Protein AF-A0A5M8Q4R8-F1 (afdb_monomer_lite)

Structure (mmCIF, N/CA/C/O backbone):
data_AF-A0A5M8Q4R8-F1
#
_entry.id   AF-A0A5M8Q4R8-F1
#
loop_
_atom_site.group_PDB
_atom_site.id
_atom_site.type_symbol
_atom_site.label_atom_id
_atom_site.label_alt_id
_atom_site.label_comp_id
_atom_site.label_asym_id
_atom_site.label_entity_id
_atom_site.label_seq_id
_atom_site.pdbx_PDB_ins_code
_atom_site.Cartn_x
_atom_site.Cartn_y
_atom_site.Cartn_z
_atom_site.occupancy
_atom_site.B_iso_or_equiv
_atom_site.auth_seq_id
_atom_site.auth_comp_id
_atom_site.auth_asym_id
_atom_site.auth_atom_id
_atom_site.pdbx_PDB_model_num
ATOM 1 N N . MET A 1 1 ? -21.866 -49.303 -8.968 1.00 48.44 1 MET A N 1
ATOM 2 C CA . MET A 1 1 ? -21.218 -48.093 -9.510 1.00 48.44 1 MET A CA 1
ATOM 3 C C . MET A 1 1 ? -21.332 -47.030 -8.437 1.00 48.44 1 MET A C 1
ATOM 5 O O . MET A 1 1 ? -22.431 -46.819 -7.949 1.00 48.44 1 MET A O 1
ATOM 9 N N . SER A 1 2 ? -20.207 -46.500 -7.970 1.00 69.06 2 SER A N 1
ATOM 10 C CA . SER A 1 2 ? -20.127 -45.530 -6.872 1.00 69.06 2 SER A CA 1
ATOM 11 C C . SER A 1 2 ? -20.634 -44.157 -7.322 1.00 69.06 2 SER A C 1
ATOM 13 O O . SER A 1 2 ? -20.200 -43.666 -8.362 1.00 69.06 2 SER A O 1
ATOM 15 N N . GLU A 1 3 ? -21.554 -43.561 -6.563 1.00 76.38 3 GLU A N 1
ATOM 16 C CA . GLU A 1 3 ? -22.140 -42.242 -6.833 1.00 76.38 3 GLU A CA 1
ATOM 17 C C . GLU A 1 3 ? -21.062 -41.147 -6.843 1.00 76.38 3 GLU A C 1
ATOM 19 O O . GLU A 1 3 ? -20.295 -41.003 -5.891 1.00 76.38 3 GLU A O 1
ATOM 24 N N . GLY A 1 4 ? -20.993 -40.384 -7.937 1.00 82.31 4 GLY A N 1
ATOM 25 C CA . GLY A 1 4 ? -20.115 -39.225 -8.079 1.00 82.31 4 GLY A CA 1
ATOM 26 C C . GLY A 1 4 ? -20.918 -37.929 -8.030 1.00 82.31 4 GLY A C 1
ATOM 27 O O . GLY A 1 4 ? -21.987 -37.839 -8.631 1.00 82.31 4 GLY A O 1
ATOM 28 N N . TYR A 1 5 ? -20.391 -36.919 -7.339 1.00 85.00 5 TYR A N 1
ATOM 29 C CA . TYR A 1 5 ? -20.982 -35.582 -7.277 1.00 85.00 5 TYR A CA 1
ATOM 30 C C . TYR A 1 5 ? -20.251 -34.634 -8.232 1.00 85.00 5 TYR A C 1
ATOM 32 O O . TYR A 1 5 ? -19.022 -34.639 -8.297 1.00 85.00 5 TYR A O 1
ATOM 40 N N . VAL A 1 6 ? -21.008 -33.802 -8.952 1.00 88.62 6 VAL A N 1
ATOM 41 C CA . VAL A 1 6 ? -20.479 -32.754 -9.836 1.00 88.62 6 VAL A CA 1
ATOM 42 C C . VAL A 1 6 ? -20.842 -31.395 -9.248 1.00 88.62 6 VAL A C 1
ATOM 44 O O . VAL A 1 6 ? -22.007 -31.122 -8.959 1.00 88.62 6 VAL A O 1
ATOM 47 N N . LEU A 1 7 ? -19.838 -30.540 -9.061 1.00 90.12 7 LEU A N 1
ATOM 48 C CA . LEU A 1 7 ? -20.044 -29.158 -8.638 1.00 90.12 7 LEU A CA 1
ATOM 49 C C . LEU A 1 7 ? -20.699 -28.359 -9.771 1.00 90.12 7 LEU A C 1
ATOM 51 O O . LEU A 1 7 ? -20.287 -28.447 -10.925 1.00 90.12 7 LEU A O 1
ATOM 55 N N . LYS A 1 8 ? -21.710 -27.550 -9.431 1.00 89.81 8 LYS A N 1
ATOM 56 C CA . LYS A 1 8 ? -22.408 -26.681 -10.393 1.00 89.81 8 LYS A CA 1
ATOM 57 C C . LYS A 1 8 ? -21.503 -25.565 -10.930 1.00 89.81 8 LYS A C 1
ATOM 59 O O . LYS A 1 8 ? -21.672 -25.143 -12.070 1.00 89.81 8 LYS A O 1
ATOM 64 N N . SER A 1 9 ? -20.565 -25.092 -10.114 1.00 88.38 9 SER A N 1
ATOM 65 C CA . SER A 1 9 ? -19.579 -24.075 -10.470 1.00 88.38 9 SER A CA 1
ATOM 66 C C . SER A 1 9 ? -18.180 -24.536 -10.064 1.00 88.38 9 SER A C 1
ATOM 68 O O . SER A 1 9 ? -17.983 -25.127 -9.003 1.00 88.38 9 SER A O 1
ATOM 70 N N . ALA A 1 10 ? -17.197 -24.262 -10.922 1.00 90.00 10 ALA A N 1
ATOM 71 C CA . ALA A 1 10 ? -15.783 -24.512 -10.649 1.00 90.00 10 ALA A CA 1
ATOM 72 C C . ALA A 1 10 ? -15.169 -23.348 -9.846 1.00 90.00 10 ALA A C 1
ATOM 74 O O . ALA A 1 10 ? -14.149 -22.779 -10.230 1.00 90.00 10 ALA A O 1
ATOM 75 N N . GLU A 1 11 ? -15.836 -22.941 -8.765 1.00 92.75 11 GLU A N 1
ATOM 76 C CA . GLU A 1 11 ? -15.366 -21.865 -7.893 1.00 92.75 11 GLU A CA 1
ATOM 77 C C . GLU A 1 11 ? -14.357 -22.409 -6.880 1.00 92.75 11 GLU A C 1
ATOM 79 O O . GLU A 1 11 ? -14.627 -23.366 -6.154 1.00 92.75 11 GLU A O 1
ATOM 84 N N . LEU A 1 12 ? -13.185 -21.777 -6.830 1.00 91.69 12 LEU A N 1
ATOM 85 C CA . LEU A 1 12 ? -12.148 -22.068 -5.850 1.00 91.69 12 LEU A CA 1
ATOM 86 C C . LEU A 1 12 ? -12.059 -20.907 -4.862 1.00 91.69 12 LEU A C 1
ATOM 88 O O . LEU A 1 12 ? -11.618 -19.813 -5.212 1.00 91.69 12 LEU A O 1
ATOM 92 N N . PHE A 1 13 ? -12.450 -21.159 -3.618 1.00 92.94 13 PHE A N 1
ATOM 93 C CA . PHE A 1 13 ? -12.312 -20.196 -2.531 1.00 92.94 13 PHE A CA 1
ATOM 94 C C . PHE A 1 13 ? -10.969 -20.385 -1.831 1.00 92.94 13 PHE A C 1
ATOM 96 O O . PHE A 1 13 ? -10.578 -21.504 -1.501 1.00 92.94 13 PHE A O 1
ATOM 103 N N . ILE A 1 14 ? -10.266 -19.280 -1.590 1.00 93.56 14 ILE A N 1
ATOM 104 C CA . ILE A 1 14 ? -8.951 -19.277 -0.953 1.00 93.56 14 ILE A CA 1
ATOM 105 C C . ILE A 1 14 ? -9.025 -18.390 0.290 1.00 93.56 14 ILE A C 1
ATOM 107 O O . ILE A 1 14 ? -9.329 -17.203 0.195 1.00 93.56 14 ILE A O 1
ATOM 111 N N . ALA A 1 15 ? -8.731 -18.966 1.456 1.00 93.50 15 ALA A N 1
ATOM 112 C CA . ALA A 1 15 ? -8.656 -18.245 2.722 1.00 93.50 15 ALA A CA 1
ATOM 113 C C . ALA A 1 15 ? -7.188 -17.990 3.082 1.00 93.50 15 ALA A C 1
ATOM 115 O O . ALA A 1 15 ? -6.508 -18.851 3.638 1.00 93.50 15 ALA A O 1
ATOM 116 N N . THR A 1 16 ? -6.686 -16.805 2.739 1.00 91.88 16 THR A N 1
ATOM 117 C CA . THR A 1 16 ? -5.320 -16.378 3.073 1.00 91.88 16 THR A CA 1
ATOM 118 C C . THR A 1 16 ? -5.309 -15.412 4.250 1.00 91.88 16 THR A C 1
ATOM 120 O O . THR A 1 16 ? -6.210 -14.575 4.359 1.00 91.88 16 THR A O 1
ATOM 123 N N . PRO A 1 17 ? -4.270 -15.453 5.102 1.00 90.56 17 PRO A N 1
ATOM 124 C CA . PRO A 1 17 ? -4.076 -14.422 6.107 1.00 90.56 17 PRO A CA 1
ATOM 125 C C . PRO A 1 17 ? -3.869 -13.065 5.426 1.00 90.56 17 PRO A C 1
ATOM 127 O O . PRO A 1 17 ? -3.181 -12.964 4.410 1.00 90.56 17 PRO A O 1
ATOM 130 N N . PHE A 1 18 ? -4.437 -12.014 6.006 1.00 89.44 18 PHE A N 1
ATOM 131 C CA . PHE A 1 18 ? -4.269 -10.642 5.538 1.00 89.44 18 PHE A CA 1
ATOM 132 C C . PHE A 1 18 ? -3.886 -9.735 6.712 1.00 89.44 18 PHE A C 1
ATOM 134 O O . PHE A 1 18 ? -4.129 -10.059 7.875 1.00 89.44 18 PHE A O 1
ATOM 141 N N . ASP A 1 19 ? -3.260 -8.597 6.415 1.00 92.50 19 ASP A N 1
ATOM 142 C CA . ASP A 1 19 ? -2.993 -7.578 7.430 1.00 92.50 19 ASP A CA 1
ATOM 143 C C . ASP A 1 19 ? -4.196 -6.631 7.558 1.00 92.50 19 ASP A C 1
ATOM 145 O O . ASP A 1 19 ? -4.539 -5.978 6.564 1.00 92.50 19 ASP A O 1
ATOM 149 N N . PRO A 1 20 ? -4.797 -6.486 8.756 1.00 92.25 20 PRO A N 1
ATOM 150 C CA . PRO A 1 20 ? -5.918 -5.577 8.973 1.00 92.25 20 PRO A CA 1
ATOM 151 C C . PRO A 1 20 ? -5.604 -4.112 8.658 1.00 92.25 20 PRO A C 1
ATOM 153 O O . PRO A 1 20 ? -6.536 -3.356 8.412 1.00 92.25 20 PRO A O 1
ATOM 156 N N . LEU A 1 21 ? -4.328 -3.705 8.581 1.00 93.31 21 LEU A N 1
ATOM 157 C CA . LEU A 1 21 ? -3.950 -2.364 8.123 1.00 93.31 21 LEU A CA 1
ATOM 158 C C . LEU A 1 21 ? -4.656 -1.973 6.817 1.00 93.31 21 LEU A C 1
ATOM 160 O O . LEU A 1 21 ? -5.158 -0.859 6.709 1.00 93.31 21 LEU A O 1
ATOM 164 N N . PHE A 1 22 ? -4.716 -2.876 5.838 1.00 92.50 22 PHE A N 1
ATOM 165 C CA . PHE A 1 22 ? -5.287 -2.556 4.529 1.00 92.50 22 PHE A CA 1
ATOM 166 C C . PHE A 1 22 ? -6.812 -2.399 4.566 1.00 92.50 22 PHE A C 1
ATOM 168 O O . PHE A 1 22 ? -7.357 -1.660 3.751 1.00 92.50 22 PHE A O 1
ATOM 175 N N . LEU A 1 23 ? -7.491 -3.003 5.550 1.00 90.12 23 LEU A N 1
ATOM 176 C CA . LEU A 1 23 ? -8.912 -2.744 5.804 1.00 90.12 23 LEU A CA 1
ATOM 177 C C . LEU A 1 23 ? -9.149 -1.373 6.447 1.00 90.12 23 LEU A C 1
ATOM 179 O O . LEU A 1 23 ? -10.221 -0.810 6.278 1.00 90.12 23 LEU A O 1
ATOM 183 N N . LEU A 1 24 ? -8.166 -0.831 7.172 1.00 91.25 24 LEU A N 1
ATOM 184 C CA . LEU A 1 24 ? -8.288 0.444 7.889 1.00 91.25 24 LEU A CA 1
ATOM 185 C C . LEU A 1 24 ? -8.061 1.668 6.992 1.00 91.25 24 LEU A C 1
ATOM 187 O O . LEU A 1 24 ? -8.586 2.746 7.271 1.00 91.25 24 LEU A O 1
ATOM 191 N N . LEU A 1 25 ? -7.275 1.526 5.917 1.00 90.75 25 LEU A N 1
ATOM 192 C CA . LEU A 1 25 ? -6.886 2.646 5.049 1.00 90.75 25 LEU A CA 1
ATOM 193 C C . LEU A 1 25 ? -8.071 3.442 4.468 1.00 90.75 25 LEU A C 1
ATOM 195 O O . LEU A 1 25 ? -7.980 4.673 4.480 1.00 90.75 25 LEU A O 1
ATOM 199 N N . PRO A 1 26 ? -9.169 2.816 3.993 1.00 88.06 26 PRO A N 1
ATOM 200 C CA . PRO A 1 26 ? -10.314 3.557 3.465 1.00 88.06 26 PRO A CA 1
ATOM 201 C C . PRO A 1 26 ? -10.999 4.450 4.509 1.00 88.06 26 PRO A C 1
ATOM 203 O O . PRO A 1 26 ? -11.407 5.555 4.169 1.00 88.06 26 PRO A O 1
ATOM 206 N N . GLY A 1 27 ? -11.076 4.005 5.769 1.00 87.06 27 GLY A N 1
ATOM 207 C CA . GLY A 1 27 ? -11.655 4.785 6.870 1.00 87.06 27 GLY A CA 1
ATOM 208 C C . GLY A 1 27 ? -10.735 5.911 7.338 1.00 87.06 27 GLY A C 1
ATOM 209 O O . GLY A 1 27 ? -11.189 6.992 7.695 1.00 87.06 27 GLY A O 1
ATOM 210 N N . LEU A 1 28 ? -9.417 5.697 7.273 1.00 87.62 28 LEU A N 1
ATOM 211 C CA . LEU A 1 28 ? -8.436 6.722 7.625 1.00 87.62 28 LEU A CA 1
ATOM 212 C C . LEU A 1 28 ? -8.371 7.850 6.599 1.00 87.62 28 LEU A C 1
ATOM 214 O O . LEU A 1 28 ? -8.229 9.008 6.980 1.00 87.62 28 LEU A O 1
ATOM 218 N N . CYS A 1 29 ? -8.429 7.536 5.306 1.00 83.25 29 CYS A N 1
ATOM 219 C CA . CYS A 1 29 ? -8.345 8.526 4.238 1.00 83.25 29 CYS A CA 1
ATOM 220 C C . CYS A 1 29 ? -9.458 8.293 3.210 1.00 83.25 29 CYS A C 1
ATOM 222 O O . CYS A 1 29 ? -9.195 7.712 2.147 1.00 83.25 29 CYS A O 1
ATOM 224 N N . PRO A 1 30 ? -10.688 8.749 3.501 1.00 78.69 30 PRO A N 1
ATOM 225 C CA . PRO A 1 30 ? -11.787 8.628 2.561 1.00 78.69 30 PRO A CA 1
ATOM 226 C C . PRO A 1 30 ? -11.472 9.402 1.271 1.00 78.69 30 PRO A C 1
ATOM 228 O O . PRO A 1 30 ? -10.776 10.426 1.308 1.00 78.69 30 PRO A O 1
ATOM 231 N N . PRO A 1 31 ? -11.960 8.934 0.110 1.00 72.38 31 PRO A N 1
ATOM 232 C CA . PRO A 1 31 ? -11.782 9.656 -1.142 1.00 72.38 31 PRO A CA 1
ATOM 233 C C . PRO A 1 31 ? -12.420 11.046 -1.022 1.00 72.38 31 PRO A C 1
ATOM 235 O O . PRO A 1 31 ? -13.555 11.178 -0.566 1.00 72.38 31 PRO A O 1
ATOM 238 N N . SER A 1 32 ? -11.691 12.095 -1.423 1.00 65.81 32 SER A N 1
ATOM 239 C CA . SER A 1 32 ? -12.208 13.470 -1.396 1.00 65.81 32 SER A CA 1
ATOM 240 C C . SER A 1 32 ? -13.523 13.541 -2.172 1.00 65.81 32 SER A C 1
ATOM 242 O O . SER A 1 32 ? -13.542 13.325 -3.384 1.00 65.81 32 SER A O 1
ATOM 244 N N . SER A 1 33 ? -14.621 13.871 -1.487 1.00 57.19 33 SER A N 1
ATOM 245 C CA . SER A 1 33 ? -15.971 13.896 -2.067 1.00 57.19 33 SER A CA 1
ATOM 246 C C . SER A 1 33 ? -16.192 15.028 -3.080 1.00 57.19 33 SER A C 1
ATOM 248 O O . SER A 1 33 ? -17.253 15.112 -3.696 1.00 57.19 33 SER A O 1
ATOM 250 N N . SER A 1 34 ? -15.194 15.886 -3.323 1.00 50.72 34 SER A N 1
ATOM 251 C CA . SER A 1 34 ? -15.224 16.820 -4.445 1.00 50.72 34 SER A CA 1
ATOM 252 C C . SER A 1 34 ? -13.827 17.116 -4.997 1.00 50.72 34 SER A C 1
ATOM 254 O O . SER A 1 34 ? -12.871 17.333 -4.253 1.00 50.72 34 SER A O 1
ATOM 256 N N . ALA A 1 35 ? -13.719 17.211 -6.323 1.00 53.00 35 ALA A N 1
ATOM 257 C CA . ALA A 1 35 ? -12.509 17.645 -7.029 1.00 53.00 35 ALA A CA 1
ATOM 258 C C . ALA A 1 35 ? -12.161 19.139 -6.809 1.00 53.00 35 ALA A C 1
ATOM 260 O O . ALA A 1 35 ? -11.199 19.640 -7.385 1.00 53.00 35 ALA A O 1
ATOM 261 N N . LYS A 1 36 ? -12.959 19.872 -6.014 1.00 48.12 36 LYS A N 1
ATOM 262 C CA . LYS A 1 36 ? -12.830 21.321 -5.773 1.00 48.12 36 LYS A CA 1
ATOM 263 C C . LYS A 1 36 ? -12.589 21.688 -4.306 1.00 48.12 36 LYS A C 1
ATOM 265 O O . LYS A 1 36 ? -12.328 22.855 -4.016 1.00 48.12 36 LYS A O 1
ATOM 270 N N . SER A 1 37 ? -12.668 20.740 -3.376 1.00 49.34 37 SER A N 1
ATOM 271 C CA . SER A 1 37 ? -12.352 20.989 -1.971 1.00 49.34 37 SER A CA 1
ATOM 272 C C . SER A 1 37 ? -10.842 20.930 -1.774 1.00 49.34 37 SER A C 1
ATOM 274 O O . SER A 1 37 ? -10.198 19.947 -2.133 1.00 49.34 37 SER A O 1
ATOM 276 N N . LYS A 1 38 ? -10.277 21.997 -1.192 1.00 49.34 38 LYS A N 1
ATOM 277 C CA . LYS A 1 38 ? -8.912 21.996 -0.638 1.00 49.34 38 LYS A CA 1
ATOM 278 C C . LYS A 1 38 ? -8.707 20.724 0.194 1.00 49.34 38 LYS A C 1
ATOM 280 O O . LYS A 1 38 ? -9.685 20.300 0.814 1.00 49.34 38 LYS A O 1
ATOM 285 N N . PRO A 1 39 ? -7.485 20.154 0.250 1.00 54.34 39 PRO A N 1
ATOM 286 C CA . PRO A 1 39 ? -7.214 18.974 1.065 1.00 54.34 39 PRO A CA 1
ATOM 287 C C . PRO A 1 39 ? -7.727 19.245 2.477 1.00 54.34 39 PRO A C 1
ATOM 289 O O . PRO A 1 39 ? -7.209 20.114 3.185 1.00 54.34 39 PRO A O 1
ATOM 292 N N . THR A 1 40 ? -8.822 18.581 2.841 1.00 55.91 40 THR A N 1
ATOM 293 C CA . THR A 1 40 ? -9.428 18.712 4.158 1.00 55.91 40 THR A CA 1
ATOM 294 C C . THR A 1 40 ? -8.386 18.227 5.139 1.00 55.91 40 THR A C 1
ATOM 296 O O . THR A 1 40 ? -7.974 17.069 5.099 1.00 55.91 40 THR A O 1
ATOM 299 N N . ARG A 1 41 ? -7.887 19.155 5.957 1.00 60.31 41 ARG A N 1
ATOM 300 C CA . ARG A 1 41 ? -6.892 18.886 6.987 1.00 60.31 41 ARG A CA 1
ATOM 301 C C . ARG A 1 41 ? -7.393 17.699 7.802 1.00 60.31 41 ARG A C 1
ATOM 303 O O . ARG A 1 41 ? -8.442 17.797 8.428 1.00 60.31 41 ARG A O 1
ATOM 310 N N . GLN A 1 42 ? -6.675 16.584 7.723 1.00 73.06 42 GLN A N 1
ATOM 311 C CA . GLN A 1 42 ? -7.090 15.335 8.345 1.00 73.06 42 GLN A CA 1
ATOM 312 C C . GLN A 1 42 ? -7.172 15.551 9.856 1.00 73.06 42 GLN A C 1
ATOM 314 O O . GLN A 1 42 ? -6.174 15.904 10.496 1.00 73.06 42 GLN A O 1
ATOM 319 N N . LEU A 1 43 ? -8.387 15.448 10.389 1.00 83.94 43 LEU A N 1
ATOM 320 C CA . LEU A 1 43 ? -8.657 15.618 11.809 1.00 83.94 43 LEU A CA 1
ATOM 321 C C . LEU A 1 43 ? -8.187 14.374 12.565 1.00 83.94 43 LEU A C 1
ATOM 323 O O . LEU A 1 43 ? -8.021 13.301 11.985 1.00 83.94 43 LEU A O 1
ATOM 327 N N . PHE A 1 44 ? -7.926 14.552 13.855 1.00 90.31 44 PHE A N 1
ATOM 328 C CA . PHE A 1 44 ? -7.756 13.429 14.763 1.00 90.31 44 PHE A CA 1
ATOM 329 C C . PHE A 1 44 ? -9.138 12.825 15.028 1.00 90.31 44 PHE A C 1
ATOM 331 O O . PHE A 1 44 ? -10.059 13.573 15.353 1.00 90.31 44 PHE A O 1
ATOM 338 N N . LEU A 1 45 ? -9.269 11.510 14.860 1.00 91.44 45 LEU A N 1
ATOM 339 C CA . LEU A 1 45 ? -10.520 10.765 15.022 1.00 91.44 45 LEU A CA 1
ATOM 340 C C . LEU A 1 45 ? -10.328 9.623 16.029 1.00 91.44 45 LEU A C 1
ATOM 342 O O . LEU A 1 45 ? -9.260 9.002 16.016 1.00 91.44 45 LEU A O 1
ATOM 346 N N . PRO A 1 46 ? -11.315 9.325 16.885 1.00 92.69 46 PRO A N 1
ATOM 347 C CA . PRO A 1 46 ? -11.268 8.148 17.742 1.00 92.69 46 PRO A CA 1
ATOM 348 C C . PRO A 1 46 ? -11.334 6.869 16.894 1.00 92.69 46 PRO A C 1
ATOM 350 O O . PRO A 1 46 ? -11.729 6.889 15.725 1.00 92.69 46 PRO A O 1
ATOM 353 N N . ALA A 1 47 ? -10.921 5.740 17.475 1.00 92.06 47 ALA A N 1
ATOM 354 C CA . ALA A 1 47 ? -10.964 4.452 16.778 1.00 92.06 47 ALA A CA 1
ATOM 355 C C . ALA A 1 47 ? -12.391 4.071 16.351 1.00 92.06 47 ALA A C 1
ATOM 357 O O . ALA A 1 47 ? -12.573 3.560 15.247 1.00 92.06 47 ALA A O 1
ATOM 358 N N . ASP A 1 48 ? -13.385 4.365 17.192 1.00 91.38 48 ASP A N 1
ATOM 359 C CA . ASP A 1 48 ? -14.781 4.005 16.942 1.00 91.38 48 ASP A CA 1
ATOM 360 C C . ASP A 1 48 ? -15.360 4.737 15.724 1.00 91.38 48 ASP A C 1
ATOM 362 O O . ASP A 1 48 ? -15.919 4.079 14.853 1.00 91.38 48 ASP A O 1
ATOM 366 N N . ASP A 1 49 ? -15.090 6.037 15.550 1.00 91.00 49 ASP A N 1
ATOM 367 C CA . ASP A 1 49 ? -15.503 6.783 14.346 1.00 91.00 49 ASP A CA 1
ATOM 368 C C . ASP A 1 49 ? -14.916 6.178 13.057 1.00 91.00 49 ASP A C 1
ATOM 370 O O . ASP A 1 49 ? -15.581 6.103 12.021 1.00 91.00 49 ASP A O 1
ATOM 374 N N . ILE A 1 50 ? -13.654 5.729 13.107 1.00 90.19 50 ILE A N 1
ATOM 375 C CA . ILE A 1 50 ? -12.986 5.088 11.963 1.00 90.19 50 ILE A CA 1
ATOM 376 C C . ILE A 1 50 ? -13.658 3.746 11.647 1.00 90.19 50 ILE A C 1
ATOM 378 O O . ILE A 1 50 ? -13.848 3.405 10.475 1.00 90.19 50 ILE A O 1
ATOM 382 N N . PHE A 1 51 ? -13.999 2.969 12.675 1.00 91.50 51 PHE A N 1
ATOM 383 C CA . PHE A 1 51 ? -14.658 1.678 12.511 1.00 91.50 51 PHE A CA 1
ATOM 384 C C . PHE A 1 51 ? -16.101 1.819 12.025 1.00 91.50 51 PHE A C 1
ATOM 386 O O . PHE A 1 51 ? -16.515 1.064 11.144 1.00 91.50 51 PHE A O 1
ATOM 393 N N . ASP A 1 52 ? -16.838 2.803 12.527 1.00 88.94 52 ASP A N 1
ATOM 394 C CA . ASP A 1 52 ? -18.201 3.088 12.096 1.00 88.94 52 ASP A CA 1
ATOM 395 C C . ASP A 1 52 ? -18.239 3.473 10.617 1.00 88.94 52 ASP A C 1
ATOM 397 O O . ASP A 1 52 ? -19.049 2.929 9.861 1.00 88.94 52 ASP A O 1
ATOM 401 N N . GLU A 1 53 ? -17.312 4.325 10.161 1.00 87.56 53 GLU A N 1
ATOM 402 C CA . GLU A 1 53 ? -17.212 4.708 8.748 1.00 87.56 53 GLU A CA 1
ATOM 403 C C . GLU A 1 53 ? -16.926 3.498 7.843 1.00 87.56 53 GLU A C 1
ATOM 405 O O . GLU A 1 53 ? -17.557 3.331 6.797 1.00 87.56 53 GLU A O 1
ATOM 410 N N . LEU A 1 54 ? -16.036 2.595 8.268 1.00 87.31 54 LEU A N 1
ATOM 411 C CA . LEU A 1 54 ? -15.760 1.338 7.559 1.00 87.31 54 LEU A CA 1
ATOM 412 C C . LEU A 1 54 ? -16.974 0.389 7.558 1.00 87.31 54 LEU A C 1
ATOM 414 O O . LEU A 1 54 ? -17.237 -0.296 6.563 1.00 87.31 54 LEU A O 1
ATOM 418 N N . GLY A 1 55 ? -17.749 0.380 8.644 1.00 86.75 55 GLY A N 1
ATOM 419 C CA . GLY A 1 55 ? -18.975 -0.402 8.794 1.00 86.75 55 GLY A CA 1
ATOM 420 C C . GLY A 1 55 ? -20.102 0.030 7.854 1.00 86.75 55 GLY A C 1
ATOM 421 O O . GLY A 1 55 ? -20.894 -0.813 7.428 1.00 86.75 55 GLY A O 1
ATOM 422 N N . ARG A 1 56 ? -20.146 1.304 7.432 1.00 83.25 56 ARG A N 1
ATOM 423 C CA . ARG A 1 56 ? -21.159 1.802 6.475 1.00 83.25 56 ARG A CA 1
ATOM 424 C C . ARG A 1 56 ? -21.139 1.049 5.143 1.00 83.25 56 ARG A C 1
ATOM 426 O O . ARG A 1 56 ? -22.176 0.932 4.494 1.00 83.25 56 ARG A O 1
ATOM 433 N N . GLY A 1 57 ? -19.969 0.558 4.728 1.00 73.25 57 GLY A N 1
ATOM 434 C CA . GLY A 1 57 ? -19.780 -0.149 3.460 1.00 73.25 57 GLY A CA 1
ATOM 435 C C . GLY A 1 57 ? -20.044 -1.654 3.518 1.00 73.25 57 GLY A C 1
ATOM 436 O O . GLY A 1 57 ? -20.203 -2.278 2.469 1.00 73.25 57 GLY A O 1
ATOM 437 N N . SER A 1 58 ? -20.088 -2.264 4.709 1.00 80.69 58 SER A N 1
ATOM 438 C CA . SER A 1 58 ? -20.310 -3.707 4.831 1.00 80.69 58 SER A CA 1
ATOM 439 C C . SER A 1 58 ? -20.927 -4.103 6.172 1.00 80.69 58 SER A C 1
ATOM 441 O O . SER A 1 58 ? -20.390 -3.830 7.242 1.00 80.69 58 SER A O 1
ATOM 443 N N . SER A 1 59 ? -22.036 -4.841 6.112 1.00 76.81 59 SER A N 1
ATOM 444 C CA . SER A 1 59 ? -22.743 -5.335 7.301 1.00 76.81 59 SER A CA 1
ATOM 445 C C . SER A 1 59 ? -21.919 -6.327 8.132 1.00 76.81 59 SER A C 1
ATOM 447 O O . SER A 1 59 ? -22.130 -6.450 9.335 1.00 76.81 59 SER A O 1
ATOM 449 N N . GLY A 1 60 ? -20.964 -7.026 7.508 1.00 81.56 60 GLY A N 1
ATOM 450 C CA . GLY A 1 60 ? -20.096 -7.994 8.181 1.00 81.56 60 GLY A CA 1
ATOM 451 C C . GLY A 1 60 ? -18.963 -7.367 8.997 1.00 81.56 60 GLY A C 1
ATOM 452 O O . GLY A 1 60 ? -18.453 -8.012 9.908 1.00 81.56 60 GLY A O 1
ATOM 453 N N . PHE A 1 61 ? -18.576 -6.118 8.717 1.00 85.19 61 PHE A N 1
ATOM 454 C CA . PHE A 1 61 ? -17.437 -5.489 9.390 1.00 85.19 61 PHE A CA 1
ATOM 455 C C . PHE A 1 61 ? -17.704 -5.221 10.872 1.00 85.19 61 PHE A C 1
ATOM 457 O O . PHE A 1 61 ? -16.819 -5.440 11.695 1.00 85.19 61 PHE A O 1
ATOM 464 N N . GLY A 1 62 ? -18.942 -4.869 11.234 1.00 83.38 62 GLY A N 1
ATOM 465 C CA . GLY A 1 62 ? -19.328 -4.697 12.637 1.00 83.38 62 GLY A CA 1
ATOM 466 C C . GLY A 1 62 ? -19.102 -5.961 13.475 1.00 83.38 62 GLY A C 1
ATOM 467 O O . GLY A 1 62 ? -18.616 -5.876 14.597 1.00 83.38 62 GLY A O 1
ATOM 468 N N . LEU A 1 63 ? -19.357 -7.153 12.918 1.00 85.06 63 LEU A N 1
ATOM 469 C CA . LEU A 1 63 ? -19.089 -8.422 13.613 1.00 85.06 63 LEU A CA 1
ATOM 470 C C . LEU A 1 63 ? -17.592 -8.636 13.871 1.00 85.06 63 LEU A C 1
ATOM 472 O O . LEU A 1 63 ? -17.225 -9.170 14.912 1.00 85.06 63 LEU A O 1
ATOM 476 N N . VAL A 1 64 ? -16.739 -8.206 12.938 1.00 86.06 64 VAL A N 1
ATOM 477 C CA . VAL A 1 64 ? -15.279 -8.313 13.063 1.00 86.06 64 VAL A CA 1
ATOM 478 C C . VAL A 1 64 ? -14.744 -7.318 14.092 1.00 86.06 64 VAL A C 1
ATOM 480 O O . VAL A 1 64 ? -13.888 -7.683 14.887 1.00 86.06 64 VAL A O 1
ATOM 483 N N . VAL A 1 65 ? -15.250 -6.083 14.107 1.00 86.75 65 VAL A N 1
ATOM 484 C CA . VAL A 1 65 ? -14.812 -5.044 15.057 1.00 86.75 65 VAL A CA 1
ATOM 485 C C . VAL A 1 65 ? -15.280 -5.327 16.484 1.00 86.75 65 VAL A C 1
ATOM 487 O O . VAL A 1 65 ? -14.565 -5.012 17.430 1.00 86.75 65 VAL A O 1
ATOM 490 N N . ASN A 1 66 ? -16.446 -5.953 16.655 1.00 86.75 66 ASN A N 1
ATOM 491 C CA . ASN A 1 66 ? -16.959 -6.319 17.977 1.00 86.75 66 ASN A CA 1
ATOM 492 C C . ASN A 1 66 ? -16.158 -7.449 18.648 1.00 86.75 66 ASN A C 1
ATOM 494 O O . ASN A 1 66 ? -16.284 -7.654 19.856 1.00 86.75 66 ASN A O 1
ATOM 498 N N . ASP A 1 67 ? -15.328 -8.182 17.900 1.00 92.19 67 ASP A N 1
ATOM 499 C CA . ASP A 1 67 ? -14.395 -9.143 18.481 1.00 92.19 67 ASP A CA 1
ATOM 500 C C . ASP A 1 67 ? -13.204 -8.421 19.135 1.00 92.19 67 ASP A C 1
ATOM 502 O O . ASP A 1 67 ? -12.450 -7.695 18.484 1.00 92.19 67 ASP A O 1
ATOM 506 N N . ALA A 1 68 ? -12.996 -8.656 20.433 1.00 92.06 68 ALA A N 1
ATOM 507 C CA . ALA A 1 68 ? -11.983 -7.952 21.220 1.00 92.06 68 ALA A CA 1
ATOM 508 C C . ALA A 1 68 ? -10.550 -8.163 20.695 1.00 92.06 68 ALA A C 1
ATOM 510 O O . ALA A 1 68 ? -9.733 -7.239 20.728 1.00 92.06 68 ALA A O 1
ATOM 511 N N . LEU A 1 69 ? -10.234 -9.359 20.180 1.00 92.50 69 LEU A N 1
ATOM 512 C CA . LEU A 1 69 ? -8.905 -9.663 19.646 1.00 92.50 69 LEU A CA 1
ATOM 513 C C . LEU A 1 69 ? -8.666 -8.952 18.312 1.00 92.50 69 LEU A C 1
ATOM 515 O O . LEU A 1 69 ? -7.569 -8.435 18.077 1.00 92.50 69 LEU A O 1
ATOM 519 N N . MET A 1 70 ? -9.668 -8.923 17.431 1.00 90.62 70 MET A N 1
ATOM 520 C CA . MET A 1 70 ? -9.589 -8.181 16.173 1.00 90.62 70 MET A CA 1
ATOM 521 C C . MET A 1 70 ? -9.515 -6.677 16.412 1.00 90.62 70 MET A C 1
ATOM 523 O O . MET A 1 70 ? -8.636 -6.031 15.835 1.00 90.62 70 MET A O 1
ATOM 527 N N . ARG A 1 71 ? -10.336 -6.133 17.319 1.00 92.56 71 ARG A N 1
ATOM 528 C CA . ARG A 1 71 ? -10.296 -4.713 17.695 1.00 92.56 71 ARG A CA 1
ATOM 529 C C . ARG A 1 71 ? -8.918 -4.307 18.206 1.00 92.56 71 ARG A C 1
ATOM 531 O O . ARG A 1 71 ? -8.318 -3.377 17.671 1.00 92.56 71 ARG A O 1
ATOM 538 N N . GLN A 1 72 ? -8.347 -5.076 19.137 1.00 93.31 72 GLN A N 1
ATOM 539 C CA . GLN A 1 72 ? -7.000 -4.825 19.655 1.00 93.31 72 GLN A CA 1
ATOM 540 C C . GLN A 1 72 ? -5.936 -4.860 18.545 1.00 93.31 72 GLN A C 1
ATOM 542 O O . GLN A 1 72 ? -5.044 -4.009 18.505 1.00 93.31 72 GLN A O 1
ATOM 547 N N . LYS A 1 73 ? -6.015 -5.828 17.619 1.00 93.69 73 LYS A N 1
ATOM 548 C CA . LYS A 1 73 ? -5.095 -5.900 16.473 1.00 93.69 73 LYS A CA 1
ATOM 549 C C . LYS A 1 73 ? -5.235 -4.680 15.568 1.00 93.69 73 LYS A C 1
ATOM 551 O O . LYS A 1 73 ? -4.220 -4.131 15.150 1.00 93.69 73 LYS A O 1
ATOM 556 N N . MET A 1 74 ? -6.455 -4.246 15.273 1.00 93.75 74 MET A N 1
ATOM 557 C CA . MET A 1 74 ? -6.724 -3.083 14.425 1.00 93.75 74 MET A CA 1
ATOM 558 C C . MET A 1 74 ? -6.214 -1.790 15.065 1.00 93.75 74 MET A C 1
ATOM 560 O O . MET A 1 74 ? -5.473 -1.049 14.421 1.00 93.75 74 MET A O 1
ATOM 564 N N . GLU A 1 75 ? -6.489 -1.567 16.349 1.00 93.88 75 GLU A N 1
ATOM 565 C CA . GLU A 1 75 ? -5.970 -0.422 17.106 1.00 93.88 75 GLU A CA 1
ATOM 566 C C . GLU A 1 75 ? -4.437 -0.408 17.176 1.00 93.88 75 GLU A C 1
ATOM 568 O O . GLU A 1 75 ? -3.813 0.642 17.002 1.00 93.88 75 GLU A O 1
ATOM 573 N N . ALA A 1 76 ? -3.803 -1.568 17.371 1.00 94.69 76 ALA A N 1
ATOM 574 C CA . ALA A 1 76 ? -2.347 -1.677 17.340 1.00 94.69 76 ALA A CA 1
ATOM 575 C C . ALA A 1 76 ? -1.782 -1.288 15.963 1.00 94.69 76 ALA A C 1
ATOM 577 O O . ALA A 1 76 ? -0.750 -0.621 15.881 1.00 94.69 76 ALA A O 1
ATOM 578 N N . ARG A 1 77 ? -2.464 -1.650 14.865 1.00 94.69 77 ARG A N 1
ATOM 579 C CA . ARG A 1 77 ? -2.072 -1.214 13.515 1.00 94.69 77 ARG A CA 1
ATOM 580 C C . ARG A 1 77 ? -2.299 0.279 13.301 1.00 94.69 77 ARG A C 1
ATOM 582 O O . ARG A 1 77 ? -1.419 0.911 12.718 1.00 94.69 77 ARG A O 1
ATOM 589 N N . LEU A 1 78 ? -3.389 0.855 13.816 1.00 94.50 78 LEU A N 1
ATOM 590 C CA . LEU A 1 78 ? -3.617 2.305 13.798 1.00 94.50 78 LEU A CA 1
ATOM 591 C C . LEU A 1 78 ? -2.457 3.053 14.465 1.00 94.50 78 LEU A C 1
ATOM 593 O O . LEU A 1 78 ? -1.919 3.988 13.880 1.00 94.50 78 LEU A O 1
ATOM 597 N N . GLN A 1 79 ? -1.992 2.598 15.631 1.00 94.00 79 GLN A N 1
ATOM 598 C CA . GLN A 1 79 ? -0.878 3.240 16.344 1.00 94.00 79 GLN A CA 1
ATOM 599 C C . GLN A 1 79 ? 0.435 3.260 15.543 1.00 94.00 79 GLN A C 1
ATOM 601 O O . GLN A 1 79 ? 1.232 4.193 15.672 1.00 94.00 79 GLN A O 1
ATOM 606 N N . VAL A 1 80 ? 0.664 2.252 14.695 1.00 95.06 80 VAL A N 1
ATOM 607 C CA . VAL A 1 80 ? 1.873 2.159 13.864 1.00 95.06 80 VAL A CA 1
ATOM 608 C C . VAL A 1 80 ? 1.852 3.172 12.719 1.00 95.06 80 VAL A C 1
ATOM 610 O O . VAL A 1 80 ? 2.885 3.776 12.431 1.00 95.06 80 VAL A O 1
ATOM 613 N N . VAL A 1 81 ? 0.704 3.374 12.066 1.00 94.44 81 VAL A N 1
ATOM 614 C CA . VAL A 1 81 ? 0.606 4.215 10.855 1.00 94.44 81 VAL A CA 1
ATOM 615 C C . VAL A 1 81 ? 0.095 5.633 11.116 1.00 94.44 81 VAL A C 1
ATOM 617 O O . VAL A 1 81 ? 0.312 6.522 10.291 1.00 94.44 81 VAL A O 1
ATOM 620 N N . CYS A 1 82 ? -0.544 5.873 12.259 1.00 94.56 82 CYS A N 1
ATOM 621 C CA . CYS A 1 82 ? -1.104 7.166 12.630 1.00 94.56 82 CYS A CA 1
ATOM 622 C C . CYS A 1 82 ? -0.248 7.900 13.671 1.00 94.56 82 CYS A C 1
ATOM 624 O O . CYS A 1 82 ? 0.500 7.315 14.459 1.00 94.56 82 CYS A O 1
ATOM 626 N N . ASP A 1 83 ? -0.367 9.221 13.698 1.00 94.50 83 ASP A N 1
ATOM 627 C CA . ASP A 1 83 ? -0.056 10.013 14.882 1.00 94.50 83 ASP A CA 1
ATOM 628 C C . ASP A 1 83 ? -1.172 9.796 15.905 1.00 94.50 83 ASP A C 1
ATOM 630 O O . ASP A 1 83 ? -2.350 9.823 15.545 1.00 94.50 83 ASP A O 1
ATOM 634 N N . CYS A 1 84 ? -0.789 9.555 17.158 1.00 92.19 84 CYS A N 1
ATOM 635 C CA . CYS A 1 84 ? -1.712 9.286 18.255 1.00 92.19 84 CYS A CA 1
ATOM 636 C C . CYS A 1 84 ? -1.632 10.425 19.268 1.00 92.19 84 CYS A C 1
ATOM 638 O O . CYS A 1 84 ? -0.529 10.836 19.635 1.00 92.19 84 CYS A O 1
ATOM 640 N N . VAL A 1 85 ? -2.784 10.914 19.712 1.00 92.75 85 VAL A N 1
ATOM 641 C CA . VAL A 1 85 ? -2.910 11.903 20.788 1.00 92.75 85 VAL A CA 1
ATOM 642 C C . VAL A 1 85 ? -3.963 11.397 21.764 1.00 92.75 85 VAL A C 1
ATOM 644 O O . VAL A 1 85 ? -4.993 10.883 21.340 1.00 92.75 85 VAL A O 1
ATOM 647 N N . GLU A 1 86 ? -3.699 11.520 23.060 1.00 92.19 86 GLU A N 1
ATOM 648 C CA . GLU A 1 86 ? -4.671 11.199 24.105 1.00 92.19 86 GLU A CA 1
ATOM 649 C C . GLU A 1 86 ? -5.497 12.449 24.416 1.00 92.19 86 GLU A C 1
ATOM 651 O O . GLU A 1 86 ? -4.942 13.509 24.719 1.00 92.19 86 GLU A O 1
ATOM 656 N N . ALA A 1 87 ? -6.818 12.341 24.298 1.00 85.88 87 ALA A N 1
ATOM 657 C CA . ALA A 1 87 ? -7.755 13.409 24.613 1.00 85.88 87 ALA A CA 1
ATOM 658 C C . ALA A 1 87 ? -8.923 12.830 25.417 1.00 85.88 87 ALA A C 1
ATOM 660 O O . ALA A 1 87 ? -9.626 11.961 24.918 1.00 85.88 87 ALA A O 1
ATOM 661 N N . ALA A 1 88 ? -9.124 13.329 26.642 1.00 74.12 88 ALA A N 1
ATOM 662 C CA . ALA A 1 88 ? -10.274 12.996 27.492 1.00 74.12 88 ALA A CA 1
ATOM 663 C C . ALA A 1 88 ? -10.574 11.481 27.575 1.00 74.12 88 ALA A C 1
ATOM 665 O O . ALA A 1 88 ? -11.689 11.055 27.307 1.00 74.12 88 ALA A O 1
ATOM 666 N N . ASP A 1 89 ? -9.554 10.693 27.929 1.00 84.75 89 ASP A N 1
ATOM 667 C CA . ASP A 1 89 ? -9.588 9.228 28.103 1.00 84.75 89 ASP A CA 1
ATOM 668 C C . ASP A 1 89 ? -9.676 8.375 26.822 1.00 84.75 89 ASP A C 1
ATOM 670 O O . ASP A 1 89 ? -9.604 7.147 26.901 1.00 84.75 89 ASP A O 1
ATOM 674 N N . GLU A 1 90 ? -9.704 8.989 25.635 1.00 87.44 90 GLU A N 1
ATOM 675 C CA . GLU A 1 90 ? -9.683 8.277 24.354 1.00 87.44 90 GLU A CA 1
ATOM 676 C C . GLU A 1 90 ? -8.427 8.573 23.523 1.00 87.44 90 GLU A C 1
ATOM 678 O O . GLU A 1 90 ? -7.825 9.654 23.565 1.00 87.44 90 GLU A O 1
ATOM 683 N N . LYS A 1 91 ? -8.010 7.572 22.736 1.00 91.62 91 LYS A N 1
ATOM 684 C CA . LYS A 1 91 ? -6.910 7.707 21.778 1.00 91.62 91 LYS A CA 1
ATOM 685 C C . LYS A 1 91 ? -7.453 8.172 20.444 1.00 91.62 91 LYS A C 1
ATOM 687 O O . LYS A 1 91 ? -8.268 7.500 19.818 1.00 91.62 91 LYS A O 1
ATOM 692 N N . MET A 1 92 ? -6.916 9.290 19.990 1.00 92.81 92 MET A N 1
ATOM 693 C CA . MET A 1 92 ? -7.280 9.902 18.729 1.00 92.81 92 MET A CA 1
ATOM 694 C C . MET A 1 92 ? -6.173 9.676 17.704 1.00 92.81 92 MET A C 1
ATOM 696 O O . MET A 1 92 ? -4.985 9.843 17.995 1.00 92.81 92 MET A O 1
ATOM 700 N N . TYR A 1 93 ? -6.566 9.338 16.484 1.00 94.06 93 TYR A N 1
ATOM 701 C CA . TYR A 1 93 ? -5.694 8.900 15.407 1.00 94.06 93 TYR A CA 1
ATOM 702 C C . TYR A 1 93 ? -5.775 9.847 14.217 1.00 94.06 93 TYR A C 1
ATOM 704 O O . TYR A 1 93 ? -6.852 10.251 13.785 1.00 94.06 93 TYR A O 1
ATOM 712 N N . ARG A 1 94 ? -4.618 10.162 13.635 1.00 92.44 94 ARG A N 1
ATOM 713 C CA . ARG A 1 94 ? -4.512 10.856 12.347 1.00 92.44 94 ARG A CA 1
ATOM 714 C C . ARG A 1 94 ? -3.485 10.155 11.476 1.00 92.44 94 ARG A C 1
ATOM 716 O O . ARG A 1 94 ? -2.362 9.949 11.927 1.00 92.44 94 ARG A O 1
ATOM 723 N N . LEU A 1 95 ? -3.828 9.814 10.235 1.00 92.50 95 LEU A N 1
ATOM 724 C CA . LEU A 1 95 ? -2.887 9.140 9.335 1.00 92.50 95 LEU A CA 1
ATOM 725 C C . LEU A 1 95 ? -1.610 9.969 9.146 1.00 92.50 95 LEU A C 1
ATOM 727 O O . LEU A 1 95 ? -1.659 11.175 8.903 1.00 92.50 95 LEU A O 1
ATOM 731 N N . ASN A 1 96 ? -0.463 9.301 9.225 1.00 92.06 96 ASN A N 1
ATOM 732 C CA . ASN A 1 96 ? 0.828 9.892 8.920 1.00 92.06 96 ASN A CA 1
ATOM 733 C C . ASN A 1 96 ? 1.428 9.178 7.704 1.00 92.06 96 ASN A C 1
ATOM 735 O O . ASN A 1 96 ? 1.865 8.029 7.797 1.00 92.06 96 ASN A O 1
ATOM 739 N N . ASN A 1 97 ? 1.487 9.872 6.564 1.00 90.44 97 ASN A N 1
ATOM 740 C CA . ASN A 1 97 ? 1.995 9.299 5.313 1.00 90.44 97 ASN A CA 1
ATOM 741 C C . ASN A 1 97 ? 3.444 8.796 5.431 1.00 90.44 97 ASN A C 1
ATOM 743 O O . ASN A 1 97 ? 3.790 7.779 4.837 1.00 90.44 97 ASN A O 1
ATOM 747 N N . GLY A 1 98 ? 4.280 9.440 6.253 1.00 90.56 98 GLY A N 1
ATOM 748 C CA . GLY A 1 98 ? 5.654 8.999 6.490 1.00 90.56 98 GLY A CA 1
ATOM 749 C C . GLY A 1 98 ? 5.733 7.690 7.283 1.00 90.56 98 GLY A C 1
ATOM 750 O O . GLY A 1 98 ? 6.549 6.824 6.962 1.00 90.56 98 GLY A O 1
ATOM 751 N N . LYS A 1 99 ? 4.877 7.508 8.299 1.00 92.81 99 LYS A N 1
ATOM 752 C CA . LYS A 1 99 ? 4.785 6.236 9.040 1.00 92.81 99 LYS A CA 1
ATOM 753 C C . LYS A 1 99 ? 4.211 5.122 8.167 1.00 92.81 99 LYS A C 1
ATOM 755 O O . LYS A 1 99 ? 4.758 4.021 8.156 1.00 92.81 99 LYS A O 1
ATOM 760 N N . LEU A 1 100 ? 3.169 5.429 7.392 1.00 92.88 100 LEU A N 1
ATOM 761 C CA . LEU A 1 100 ? 2.588 4.499 6.428 1.00 92.88 100 LEU A CA 1
ATOM 762 C C . LEU A 1 100 ? 3.635 4.036 5.406 1.00 92.88 100 LEU A C 1
ATOM 764 O O . LEU A 1 100 ? 3.803 2.835 5.214 1.00 92.88 100 LEU A O 1
ATOM 768 N N . LEU A 1 101 ? 4.393 4.961 4.809 1.00 92.12 101 LEU A N 1
ATOM 769 C CA . LEU A 1 101 ? 5.444 4.627 3.847 1.00 92.12 101 LEU A CA 1
ATOM 770 C C . LEU A 1 101 ? 6.510 3.707 4.459 1.00 92.12 101 LEU A C 1
ATOM 772 O O . LEU A 1 101 ? 6.907 2.723 3.837 1.00 92.12 101 LEU A O 1
ATOM 776 N N . LYS A 1 102 ? 6.947 3.982 5.695 1.00 92.12 102 LYS A N 1
ATOM 777 C CA . LYS A 1 102 ? 7.904 3.123 6.416 1.00 92.12 102 LYS A CA 1
ATOM 778 C C . LYS A 1 102 ? 7.370 1.704 6.611 1.00 92.12 102 LYS A C 1
ATOM 780 O O . LYS A 1 102 ? 8.114 0.746 6.395 1.00 92.12 102 LYS A O 1
ATOM 785 N N . GLU A 1 103 ? 6.099 1.568 6.981 1.00 93.81 103 GLU A N 1
ATOM 786 C CA . GLU A 1 103 ? 5.450 0.269 7.167 1.00 93.81 103 GLU A CA 1
ATOM 787 C C . GLU A 1 103 ? 5.287 -0.486 5.838 1.00 93.81 103 GLU A C 1
ATOM 789 O O . GLU A 1 103 ? 5.604 -1.674 5.760 1.00 93.81 103 GLU A O 1
ATOM 794 N N . LEU A 1 104 ? 4.873 0.195 4.764 1.00 93.56 104 LEU A N 1
ATOM 795 C CA . LEU A 1 104 ? 4.778 -0.396 3.423 1.00 93.56 104 LEU A CA 1
ATOM 796 C C . LEU A 1 104 ? 6.148 -0.852 2.909 1.00 93.56 104 LEU A C 1
ATOM 798 O O . LEU A 1 104 ? 6.273 -1.959 2.391 1.00 93.56 104 LEU A O 1
ATOM 802 N N . MET A 1 105 ? 7.198 -0.061 3.133 1.00 92.38 105 MET A N 1
ATOM 803 C CA . MET A 1 105 ? 8.572 -0.441 2.797 1.00 92.38 105 MET A CA 1
ATOM 804 C C . MET A 1 105 ? 9.053 -1.646 3.611 1.00 92.38 105 MET A C 1
ATOM 806 O O . MET A 1 105 ? 9.736 -2.520 3.077 1.00 92.38 105 MET A O 1
ATOM 810 N N . ALA A 1 106 ? 8.689 -1.737 4.894 1.00 93.56 106 ALA A N 1
ATOM 811 C CA . ALA A 1 106 ? 8.994 -2.909 5.711 1.00 93.56 106 ALA A CA 1
ATOM 812 C C . ALA A 1 106 ? 8.281 -4.170 5.193 1.00 93.56 106 A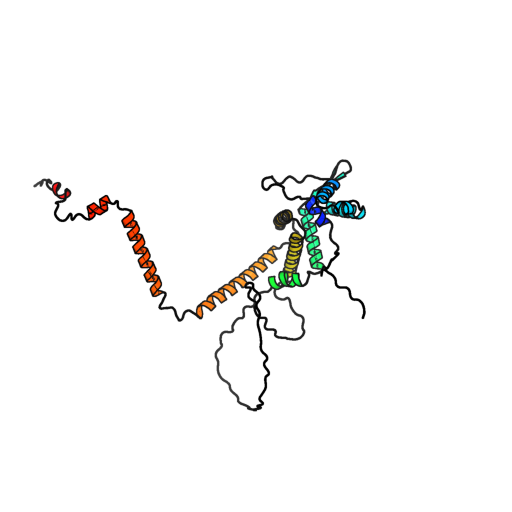LA A C 1
ATOM 814 O O . ALA A 1 106 ? 8.881 -5.244 5.166 1.00 93.56 106 ALA A O 1
ATOM 815 N N . LYS A 1 107 ? 7.031 -4.046 4.730 1.00 94.06 107 LYS A N 1
ATOM 816 C CA . LYS A 1 107 ? 6.288 -5.144 4.091 1.00 94.06 107 LYS A CA 1
ATOM 817 C C . LYS A 1 107 ? 6.875 -5.551 2.749 1.00 94.06 107 LYS A C 1
ATOM 819 O O . LYS A 1 107 ? 7.012 -6.743 2.499 1.00 94.06 107 LYS A O 1
ATOM 824 N N . ALA A 1 108 ? 7.264 -4.581 1.927 1.00 93.44 108 ALA A N 1
ATOM 825 C CA . ALA A 1 108 ? 7.917 -4.835 0.651 1.00 93.44 108 ALA A CA 1
ATOM 826 C C . ALA A 1 108 ? 9.241 -5.588 0.853 1.00 93.44 108 ALA A C 1
ATOM 828 O O . ALA A 1 108 ? 9.486 -6.570 0.161 1.00 93.44 108 ALA A O 1
ATOM 829 N N . ARG A 1 109 ? 10.052 -5.210 1.854 1.00 93.56 109 ARG A N 1
ATOM 830 C CA . ARG A 1 109 ? 11.264 -5.963 2.224 1.00 93.56 109 ARG A CA 1
ATOM 831 C C . ARG A 1 109 ? 10.947 -7.397 2.640 1.00 93.56 109 ARG A C 1
ATOM 833 O O . ARG A 1 109 ? 11.489 -8.311 2.041 1.00 93.56 109 ARG A O 1
ATOM 840 N N . LYS A 1 110 ? 9.989 -7.601 3.554 1.00 93.25 110 LYS A N 1
ATOM 841 C CA . LYS A 1 110 ? 9.555 -8.952 3.961 1.00 93.25 110 LYS A CA 1
ATOM 842 C C . LYS A 1 110 ? 9.090 -9.803 2.776 1.00 93.25 110 LYS A C 1
ATOM 844 O O . LYS A 1 110 ? 9.374 -10.992 2.733 1.00 93.25 110 LYS A O 1
ATOM 849 N N . MET A 1 111 ? 8.387 -9.203 1.817 1.00 92.75 111 MET A N 1
ATOM 850 C CA . MET A 1 111 ? 7.948 -9.882 0.596 1.00 92.75 111 MET A CA 1
ATOM 851 C C . MET A 1 111 ? 9.128 -10.279 -0.303 1.00 92.75 111 MET A C 1
ATOM 853 O O . MET A 1 111 ? 9.088 -11.337 -0.920 1.00 92.75 111 MET A O 1
ATOM 857 N N . VAL A 1 112 ? 10.183 -9.464 -0.368 1.00 92.56 112 VAL A N 1
ATOM 858 C CA . VAL A 1 112 ? 11.416 -9.812 -1.092 1.00 92.56 112 VAL A CA 1
ATOM 859 C C . VAL A 1 112 ? 12.209 -10.893 -0.353 1.00 92.56 112 VAL A C 1
ATOM 861 O O . VAL A 1 112 ? 12.690 -11.815 -1.006 1.00 92.56 112 VAL A O 1
ATOM 864 N N . ASP A 1 113 ? 12.295 -10.822 0.977 1.00 92.12 113 ASP A N 1
ATOM 865 C CA . ASP A 1 113 ? 13.017 -11.792 1.814 1.00 92.12 113 ASP A CA 1
ATOM 866 C C . ASP A 1 113 ? 12.374 -13.189 1.766 1.00 92.12 113 ASP A C 1
ATOM 868 O O . ASP A 1 113 ? 13.076 -14.196 1.736 1.00 92.12 113 ASP A O 1
ATOM 872 N N . LEU A 1 114 ? 11.037 -13.256 1.716 1.00 89.69 114 LEU A N 1
ATOM 873 C CA . LEU A 1 114 ? 10.283 -14.502 1.518 1.00 89.69 114 LEU A CA 1
ATOM 874 C C . LEU A 1 114 ? 10.342 -15.023 0.072 1.00 89.69 114 LEU A C 1
ATOM 876 O O . LEU A 1 114 ? 9.987 -16.173 -0.179 1.00 89.69 114 LEU A O 1
ATOM 880 N N . GLY A 1 115 ? 10.788 -14.187 -0.865 1.00 86.50 115 GLY A N 1
ATOM 881 C CA . GLY A 1 115 ? 10.791 -14.467 -2.293 1.00 86.50 115 GLY A CA 1
ATOM 882 C C . GLY A 1 115 ? 9.520 -1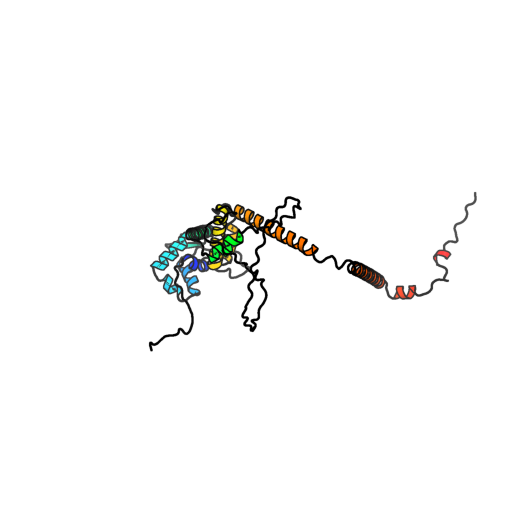3.986 -2.993 1.00 86.50 115 GLY A C 1
ATOM 883 O O . GLY A 1 115 ? 8.392 -14.203 -2.547 1.00 86.50 115 GLY A O 1
ATOM 884 N N . LEU A 1 116 ? 9.708 -13.341 -4.146 1.00 88.75 116 LEU A N 1
ATOM 885 C CA . LEU A 1 116 ? 8.605 -12.995 -5.039 1.00 88.75 116 LEU A CA 1
ATOM 886 C C . LEU A 1 116 ? 8.070 -14.263 -5.726 1.00 88.75 116 LEU A C 1
ATOM 888 O O . LEU A 1 116 ? 8.862 -15.142 -6.069 1.00 88.75 116 LEU A O 1
ATOM 892 N N . PRO A 1 117 ? 6.757 -14.348 -6.009 1.00 89.62 117 PRO A N 1
ATOM 893 C CA . PRO A 1 117 ? 6.214 -15.416 -6.839 1.00 89.62 117 PRO A CA 1
ATOM 894 C C . PRO A 1 117 ? 6.957 -15.516 -8.175 1.00 89.62 117 PRO A C 1
ATOM 896 O O . PRO A 1 117 ? 7.238 -14.491 -8.802 1.00 89.62 117 PRO A O 1
ATOM 899 N N . ALA A 1 118 ? 7.223 -16.741 -8.638 1.00 87.56 118 ALA A N 1
ATOM 900 C CA . ALA A 1 118 ? 8.033 -16.993 -9.834 1.00 87.56 118 ALA A CA 1
ATOM 901 C C . ALA A 1 118 ? 7.534 -16.224 -11.073 1.00 87.56 118 ALA A C 1
ATOM 903 O O . ALA A 1 118 ? 8.328 -15.636 -11.804 1.00 87.56 118 ALA A O 1
ATOM 904 N N . SER A 1 119 ? 6.213 -16.138 -11.255 1.00 89.69 119 SER A N 1
ATOM 905 C CA . SER A 1 119 ? 5.589 -15.399 -12.359 1.00 89.69 119 SER A CA 1
ATOM 906 C C . SER A 1 119 ? 5.827 -13.886 -12.294 1.00 89.69 119 SER A C 1
ATOM 908 O O . SER A 1 119 ? 5.969 -13.238 -13.333 1.00 89.69 119 SER A O 1
ATOM 910 N N . ILE A 1 120 ? 5.883 -13.310 -11.089 1.00 87.62 120 ILE A N 1
ATOM 911 C CA . ILE A 1 120 ? 6.178 -11.888 -10.883 1.00 87.62 120 ILE A CA 1
ATOM 912 C C . ILE A 1 120 ? 7.669 -11.641 -11.106 1.00 87.62 120 ILE A C 1
ATOM 914 O O . ILE A 1 120 ? 8.037 -10.689 -11.793 1.00 87.62 120 ILE A O 1
ATOM 918 N N . GLU A 1 121 ? 8.528 -12.505 -10.567 1.00 88.19 121 GLU A N 1
ATOM 919 C CA . GLU A 1 121 ? 9.972 -12.370 -10.731 1.00 88.19 121 GLU A CA 1
ATOM 920 C C . GLU A 1 121 ? 10.386 -12.456 -12.207 1.00 88.19 121 GLU A C 1
ATOM 922 O O . GLU A 1 121 ? 11.146 -11.619 -12.694 1.00 88.19 121 GLU A O 1
ATOM 927 N N . GLU A 1 122 ? 9.853 -13.418 -12.954 1.00 87.44 122 GLU A N 1
ATOM 928 C CA . GLU A 1 122 ? 10.176 -13.583 -14.368 1.00 87.44 122 GLU A CA 1
ATOM 929 C C . GLU A 1 122 ? 9.726 -12.376 -15.208 1.00 87.44 122 GLU A C 1
ATOM 931 O O . GLU A 1 122 ? 10.515 -11.808 -15.970 1.00 87.44 122 GLU A O 1
ATOM 936 N N . ARG A 1 123 ? 8.475 -11.930 -15.025 1.00 87.06 123 ARG A N 1
ATOM 937 C CA . ARG A 1 123 ? 7.878 -10.859 -15.837 1.00 87.06 123 ARG A CA 1
ATOM 938 C C . ARG A 1 123 ? 8.413 -9.472 -15.507 1.00 87.06 123 ARG A C 1
ATOM 940 O O . ARG A 1 123 ? 8.638 -8.686 -16.426 1.00 87.06 123 ARG A O 1
ATOM 947 N N . PHE A 1 124 ? 8.576 -9.156 -14.225 1.00 85.75 124 PHE A N 1
ATOM 948 C CA . PHE A 1 124 ? 8.874 -7.792 -13.777 1.00 85.75 124 PHE A CA 1
ATOM 949 C C . PHE A 1 124 ? 10.333 -7.584 -13.378 1.00 85.75 124 PHE A C 1
ATOM 951 O O . PHE A 1 124 ? 10.793 -6.446 -13.396 1.00 85.75 124 PHE A O 1
ATOM 958 N N . VAL A 1 125 ? 11.077 -8.650 -13.061 1.00 88.00 125 VAL A N 1
ATOM 959 C CA . VAL A 1 125 ? 12.491 -8.545 -12.672 1.00 88.00 125 VAL A CA 1
ATOM 960 C C . VAL A 1 125 ? 13.396 -9.050 -13.790 1.00 88.00 125 VAL A C 1
ATOM 962 O O . VAL A 1 125 ? 14.172 -8.269 -14.337 1.00 88.00 125 VAL A O 1
ATOM 965 N N . ARG A 1 126 ? 13.276 -10.325 -14.186 1.00 85.94 126 ARG A N 1
ATOM 966 C CA . ARG A 1 126 ? 14.193 -10.939 -15.165 1.00 85.94 126 ARG A CA 1
ATOM 967 C C . ARG A 1 126 ? 14.063 -10.297 -16.543 1.00 85.94 126 ARG A C 1
ATOM 969 O O . ARG A 1 126 ? 15.036 -9.740 -17.036 1.00 85.94 126 ARG A O 1
ATOM 976 N N . LYS A 1 127 ? 12.855 -10.249 -17.111 1.00 84.44 127 LYS A N 1
ATOM 977 C CA . LYS A 1 127 ? 12.603 -9.631 -18.429 1.00 84.44 127 LYS A CA 1
ATOM 978 C C . LYS A 1 127 ? 12.931 -8.130 -18.473 1.00 84.44 127 LYS A C 1
ATOM 980 O O . LYS A 1 127 ? 13.304 -7.576 -19.511 1.00 84.44 127 LYS A O 1
ATOM 985 N N . ALA A 1 128 ? 12.779 -7.439 -17.344 1.00 82.06 128 ALA A N 1
ATOM 986 C CA . ALA A 1 128 ? 13.101 -6.020 -17.247 1.00 82.06 128 ALA A CA 1
ATOM 987 C C . ALA A 1 128 ? 14.617 -5.767 -17.283 1.00 82.06 128 ALA A C 1
ATOM 989 O O . ALA A 1 128 ? 15.047 -4.807 -17.923 1.00 82.06 128 ALA A O 1
ATOM 990 N N . LEU A 1 129 ? 15.410 -6.636 -16.648 1.00 83.19 129 LEU A N 1
ATOM 991 C CA . LEU A 1 129 ? 16.874 -6.541 -16.596 1.00 83.19 129 LEU A CA 1
ATOM 992 C C . LEU A 1 129 ? 17.580 -7.279 -17.738 1.00 83.19 129 LEU A C 1
ATOM 994 O O . LEU A 1 129 ? 18.785 -7.119 -17.909 1.00 83.19 129 LEU A O 1
ATOM 998 N N . GLU A 1 130 ? 16.849 -8.064 -18.525 1.00 82.44 130 GLU A N 1
ATOM 999 C CA . GLU A 1 130 ? 17.399 -8.776 -19.669 1.00 82.44 130 GLU A CA 1
ATOM 1000 C C . GLU A 1 130 ? 17.934 -7.790 -20.714 1.00 82.44 130 GLU A C 1
ATOM 1002 O O . GLU A 1 130 ? 17.208 -6.958 -21.286 1.00 82.44 130 GLU A O 1
ATOM 1007 N N . MET A 1 131 ? 19.241 -7.881 -20.943 1.00 74.62 131 MET A N 1
ATOM 1008 C CA . MET A 1 131 ? 19.937 -7.072 -21.923 1.00 74.62 131 MET A CA 1
ATOM 1009 C C . MET A 1 131 ? 19.713 -7.701 -23.303 1.00 74.62 131 MET A C 1
ATOM 1011 O O . MET A 1 131 ? 20.011 -8.883 -23.476 1.00 74.62 131 MET A O 1
ATOM 1015 N N . PRO A 1 132 ? 19.182 -6.964 -24.293 1.00 73.00 132 PRO A N 1
ATOM 1016 C CA . PRO A 1 132 ? 18.969 -7.546 -25.608 1.00 73.00 132 PRO A CA 1
ATOM 1017 C C . PRO A 1 132 ? 20.322 -7.882 -26.235 1.00 73.00 132 PRO A C 1
ATOM 1019 O O . PRO A 1 132 ? 21.151 -6.992 -26.432 1.00 73.00 132 PRO A O 1
ATOM 1022 N N . MET A 1 133 ? 20.547 -9.157 -26.550 1.00 63.16 133 MET A N 1
ATOM 1023 C CA . MET A 1 133 ? 21.764 -9.566 -27.239 1.00 63.16 133 MET A CA 1
ATOM 1024 C C . MET A 1 133 ? 21.724 -9.065 -28.685 1.00 63.16 133 MET A C 1
ATOM 1026 O O . MET A 1 133 ? 20.826 -9.400 -29.463 1.00 63.16 133 MET A O 1
ATOM 1030 N N . ILE A 1 134 ? 22.708 -8.246 -29.053 1.00 58.12 134 ILE A N 1
ATOM 1031 C CA . ILE A 1 134 ? 22.997 -7.961 -30.453 1.00 58.12 134 ILE A CA 1
ATOM 1032 C C . ILE A 1 134 ? 23.669 -9.214 -31.006 1.00 58.12 134 ILE A C 1
ATOM 1034 O O . ILE A 1 134 ? 24.790 -9.533 -30.621 1.00 58.12 134 ILE A O 1
ATOM 1038 N N . GLY A 1 135 ? 22.997 -9.921 -31.913 1.00 54.34 135 GLY A N 1
ATOM 1039 C CA . GLY A 1 135 ? 23.680 -10.853 -32.800 1.00 54.34 135 GLY A CA 1
ATOM 1040 C C . GLY A 1 135 ? 24.618 -10.042 -33.686 1.00 54.34 135 GLY A C 1
ATOM 1041 O O . GLY A 1 135 ? 24.194 -9.518 -34.714 1.00 54.34 135 GLY A O 1
ATOM 1042 N N . ILE A 1 136 ? 25.864 -9.862 -33.247 1.00 50.91 136 ILE A N 1
ATOM 1043 C CA . ILE A 1 136 ? 26.930 -9.326 -34.086 1.00 50.91 136 ILE A CA 1
ATOM 1044 C C . ILE A 1 136 ? 27.111 -10.362 -35.195 1.00 50.91 136 ILE A C 1
ATOM 1046 O O . ILE A 1 136 ? 27.631 -11.451 -34.958 1.00 50.91 136 ILE A O 1
ATOM 1050 N N . LYS A 1 137 ? 26.626 -10.057 -36.401 1.00 48.88 137 LYS A N 1
ATOM 1051 C CA . LYS A 1 137 ? 27.084 -10.764 -37.594 1.00 48.88 137 LYS A CA 1
ATOM 1052 C C . LYS A 1 137 ? 28.579 -10.486 -37.698 1.00 48.88 137 LYS A C 1
ATOM 1054 O O . LYS A 1 137 ? 28.970 -9.347 -37.928 1.00 48.88 137 LYS A O 1
ATOM 1059 N N . HIS A 1 138 ? 29.393 -11.515 -37.487 1.00 38.09 138 HIS A N 1
ATOM 1060 C CA . HIS A 1 138 ? 30.750 -11.538 -38.009 1.00 38.09 138 HIS A CA 1
ATOM 1061 C C . HIS A 1 138 ? 30.643 -11.339 -39.527 1.00 38.09 138 HIS A C 1
ATOM 1063 O O . HIS A 1 138 ? 30.171 -12.232 -40.227 1.00 38.09 138 HIS A O 1
ATOM 1069 N N . GLU A 1 139 ? 30.981 -10.150 -40.021 1.00 36.78 139 GLU A N 1
ATOM 1070 C CA . GLU A 1 139 ? 31.174 -9.923 -41.452 1.00 36.78 139 GLU A CA 1
ATOM 1071 C C . GLU A 1 139 ? 32.500 -10.576 -41.867 1.00 36.78 139 GLU A C 1
ATOM 1073 O O . GLU A 1 139 ? 33.577 -10.166 -41.441 1.00 36.78 139 GLU A O 1
ATOM 1078 N N . ASP A 1 140 ? 32.364 -11.666 -42.621 1.00 37.53 140 ASP A N 1
ATOM 1079 C CA . ASP A 1 140 ? 33.245 -12.199 -43.663 1.00 37.53 140 ASP A CA 1
ATOM 1080 C C . ASP A 1 140 ? 34.730 -11.790 -43.630 1.00 37.53 140 ASP A C 1
ATOM 1082 O O . ASP A 1 140 ? 35.170 -10.868 -44.319 1.00 37.53 140 ASP A O 1
ATOM 1086 N N . SER A 1 141 ? 35.553 -12.591 -42.946 1.00 32.31 141 SER A N 1
ATOM 1087 C CA . SER A 1 141 ? 36.968 -12.723 -43.305 1.00 32.31 141 SER A CA 1
ATOM 1088 C C . SER A 1 141 ? 37.102 -13.737 -44.448 1.00 32.31 141 SER A C 1
ATOM 1090 O O . SER A 1 141 ? 37.005 -14.949 -44.241 1.00 32.31 141 SER A O 1
ATOM 1092 N N . SER A 1 142 ? 37.307 -13.233 -45.661 1.00 33.44 142 SER A N 1
ATOM 1093 C CA . SER A 1 142 ? 37.611 -14.014 -46.861 1.00 33.44 142 SER A CA 1
ATOM 1094 C C . SER A 1 142 ? 39.050 -14.572 -46.828 1.00 33.44 142 SER A C 1
ATOM 1096 O O . SER A 1 142 ? 40.009 -13.819 -46.709 1.00 33.44 142 SER A O 1
ATOM 1098 N N . MET A 1 143 ? 39.126 -15.912 -46.878 1.00 37.94 143 MET A N 1
ATOM 1099 C CA . MET A 1 143 ? 40.109 -16.892 -47.423 1.00 37.94 143 MET A CA 1
ATOM 1100 C C . MET A 1 143 ? 41.409 -16.377 -48.116 1.00 37.94 143 MET A C 1
ATOM 1102 O O . MET A 1 143 ? 41.354 -15.293 -48.693 1.00 37.94 143 MET A O 1
ATOM 1106 N N . PRO A 1 144 ? 42.528 -17.165 -48.230 1.00 40.69 144 PRO A N 1
ATOM 1107 C CA . PRO A 1 144 ? 42.483 -18.600 -48.586 1.00 40.69 144 PRO A CA 1
ATOM 1108 C C . PRO A 1 144 ? 43.634 -19.561 -48.153 1.00 40.69 144 PRO A C 1
ATOM 1110 O O . PRO A 1 144 ? 44.640 -19.180 -47.570 1.00 40.69 144 PRO A O 1
ATOM 1113 N N . GLU A 1 145 ? 43.429 -20.821 -48.577 1.00 27.86 145 GLU A N 1
ATOM 1114 C CA . GLU A 1 145 ? 44.381 -21.901 -48.923 1.00 27.86 145 GLU A CA 1
ATOM 1115 C C . GLU A 1 145 ? 44.967 -22.841 -47.851 1.00 27.86 145 GLU A C 1
ATOM 1117 O O . GLU A 1 145 ? 45.652 -22.452 -46.913 1.00 27.86 145 GLU A O 1
ATOM 1122 N N . GLY A 1 146 ? 44.772 -24.147 -48.096 1.00 27.02 146 GLY A N 1
ATOM 1123 C CA . GLY A 1 146 ? 45.492 -25.235 -47.432 1.00 27.02 146 GLY A CA 1
ATOM 1124 C C . GLY A 1 146 ? 44.704 -26.543 -47.394 1.00 27.02 146 GLY A C 1
ATOM 1125 O O . GLY A 1 146 ? 44.182 -26.918 -46.350 1.00 27.02 146 GLY A O 1
ATOM 1126 N N . GLY A 1 147 ? 44.576 -27.222 -48.537 1.00 26.94 147 GLY A N 1
ATOM 1127 C CA . GLY A 1 147 ? 43.811 -28.463 -48.655 1.00 26.94 147 GLY A CA 1
ATOM 1128 C C . GLY A 1 147 ? 44.405 -29.665 -47.916 1.00 26.94 147 GLY A C 1
ATOM 1129 O O . GLY A 1 147 ? 45.601 -29.716 -47.633 1.00 26.94 147 GLY A O 1
ATOM 1130 N N . LYS A 1 148 ? 43.560 -30.678 -47.695 1.00 28.97 148 LYS A N 1
ATOM 1131 C CA . LYS A 1 148 ? 43.883 -32.094 -47.917 1.00 28.97 148 LYS A CA 1
ATOM 1132 C C . LYS A 1 148 ? 42.613 -32.948 -47.911 1.00 28.97 148 LYS A C 1
ATOM 1134 O O . LYS A 1 148 ? 41.737 -32.804 -47.070 1.00 28.97 148 LYS A O 1
ATOM 1139 N N . SER A 1 149 ? 42.575 -33.795 -48.926 1.00 27.89 149 SER A N 1
ATOM 1140 C CA . SER A 1 149 ? 41.624 -34.836 -49.303 1.00 27.89 149 SER A CA 1
ATOM 1141 C C . SER A 1 149 ? 41.571 -36.033 -48.348 1.00 27.89 149 SER A C 1
ATOM 1143 O O . SER A 1 149 ? 42.603 -36.346 -47.758 1.00 27.89 149 SER A O 1
ATOM 1145 N N . PHE A 1 150 ? 40.422 -36.729 -48.392 1.00 29.16 150 PHE A N 1
ATOM 1146 C CA . PHE A 1 150 ? 40.043 -38.121 -48.029 1.00 29.16 150 PHE A CA 1
ATOM 1147 C C . PHE A 1 150 ? 38.787 -38.088 -47.131 1.00 29.16 150 PHE A C 1
ATOM 1149 O O . PHE A 1 150 ? 38.739 -37.296 -46.203 1.00 29.16 150 PHE A O 1
ATOM 1156 N N . GLU A 1 151 ? 37.716 -38.860 -47.318 1.00 29.64 151 GLU A N 1
ATOM 1157 C CA . GLU A 1 151 ? 37.449 -40.043 -48.141 1.00 29.64 151 GLU A CA 1
ATOM 1158 C C . GLU A 1 151 ? 35.913 -40.218 -48.219 1.00 29.64 151 GLU A C 1
ATOM 1160 O O . GLU A 1 151 ? 35.200 -39.912 -47.261 1.00 29.64 151 GLU A O 1
ATOM 1165 N N . GLU A 1 152 ? 35.395 -40.689 -49.354 1.00 27.52 152 GLU A N 1
ATOM 1166 C CA . GLU A 1 152 ? 33.990 -41.067 -49.536 1.00 27.52 152 GLU A CA 1
ATOM 1167 C C . GLU A 1 152 ? 33.661 -42.358 -48.771 1.00 27.52 152 GLU A C 1
ATOM 1169 O O . GLU A 1 152 ? 34.384 -43.349 -48.880 1.00 27.52 152 GLU A O 1
ATOM 1174 N N . ARG A 1 153 ? 32.481 -42.431 -48.137 1.00 28.59 153 ARG A N 1
ATOM 1175 C CA . ARG A 1 153 ? 31.710 -43.681 -48.165 1.00 28.59 153 ARG A CA 1
ATOM 1176 C C . ARG A 1 153 ? 30.206 -43.434 -48.173 1.00 28.59 153 ARG A C 1
ATOM 1178 O O . ARG A 1 153 ? 29.616 -42.935 -47.222 1.00 28.59 153 ARG A O 1
ATOM 1185 N N . SER A 1 154 ? 29.639 -43.840 -49.301 1.00 27.97 154 SER A N 1
ATOM 1186 C CA . SER A 1 154 ? 28.225 -43.939 -49.636 1.00 27.97 154 SER A CA 1
ATOM 1187 C C . SER A 1 154 ? 27.479 -44.948 -48.752 1.00 27.97 154 SER A C 1
ATOM 1189 O O . SER A 1 154 ? 28.033 -45.983 -48.371 1.00 27.97 154 SER A O 1
ATOM 1191 N N . GLY A 1 155 ? 26.208 -44.658 -48.472 1.00 27.25 155 GLY A N 1
ATOM 1192 C CA . GLY A 1 155 ? 25.280 -45.526 -47.752 1.00 27.25 155 GLY A CA 1
ATOM 1193 C C . GLY A 1 155 ? 23.847 -45.013 -47.870 1.00 27.25 155 GLY A C 1
ATOM 1194 O O . GLY A 1 155 ? 23.339 -44.364 -46.963 1.00 27.25 155 GLY A O 1
ATOM 1195 N N . SER A 1 156 ? 23.231 -45.277 -49.019 1.00 28.11 156 SER A N 1
ATOM 1196 C CA . SER A 1 156 ? 21.803 -45.115 -49.303 1.00 28.11 156 SER A CA 1
ATOM 1197 C C . SER A 1 156 ? 20.932 -45.977 -48.384 1.00 28.11 156 SER A C 1
ATOM 1199 O O . SER A 1 156 ? 21.266 -47.143 -48.180 1.00 28.11 156 SER A O 1
ATOM 1201 N N . ASN A 1 157 ? 19.789 -45.454 -47.934 1.00 27.67 157 ASN A N 1
ATOM 1202 C CA . ASN A 1 157 ? 18.517 -46.185 -47.956 1.00 27.67 157 ASN A CA 1
ATOM 1203 C C . ASN A 1 157 ? 17.323 -45.233 -47.806 1.00 27.67 157 ASN A C 1
ATOM 1205 O O . ASN A 1 157 ? 17.354 -44.280 -47.031 1.00 27.67 157 ASN A O 1
ATOM 1209 N N . ASP A 1 158 ? 16.319 -45.536 -48.618 1.00 27.00 158 ASP A N 1
ATOM 1210 C CA . ASP A 1 158 ? 15.095 -44.802 -48.914 1.00 27.00 158 ASP A CA 1
ATOM 1211 C C . ASP A 1 158 ? 13.930 -45.214 -47.988 1.00 27.00 158 ASP A C 1
ATOM 1213 O O . ASP A 1 158 ? 13.850 -46.377 -47.593 1.00 27.00 158 ASP A O 1
ATOM 1217 N N . GLU A 1 159 ? 13.026 -44.249 -47.759 1.00 30.03 159 GLU A N 1
ATOM 1218 C CA . GLU A 1 159 ? 11.585 -44.339 -47.416 1.00 30.03 159 GLU A CA 1
ATOM 1219 C C . GLU A 1 159 ? 11.053 -45.056 -46.137 1.00 30.03 159 GLU A C 1
ATOM 1221 O O . GLU A 1 159 ? 11.731 -45.900 -45.554 1.00 30.03 159 GLU A O 1
ATOM 1226 N N . PRO A 1 160 ? 9.778 -44.817 -45.706 1.00 36.56 160 PRO A N 1
ATOM 1227 C CA . PRO A 1 160 ? 8.812 -43.778 -46.106 1.00 36.56 160 PRO A CA 1
ATOM 1228 C C . PRO A 1 160 ? 8.107 -43.027 -44.943 1.00 36.56 160 PRO A C 1
ATOM 1230 O O . PRO A 1 160 ? 8.143 -43.381 -43.765 1.00 36.56 160 PRO A O 1
ATOM 1233 N N . VAL A 1 161 ? 7.401 -41.976 -45.362 1.00 32.56 161 VAL A N 1
ATOM 1234 C CA . VAL A 1 161 ? 6.407 -41.133 -44.672 1.00 32.56 161 VAL A CA 1
ATOM 1235 C C . VAL A 1 161 ? 5.148 -41.935 -44.266 1.00 32.56 161 VAL A C 1
ATOM 1237 O O . VAL A 1 161 ? 4.810 -42.917 -44.926 1.00 32.56 161 VAL A O 1
ATOM 1240 N N . PRO A 1 162 ? 4.374 -41.476 -43.261 1.00 30.72 162 PRO A N 1
ATOM 1241 C CA . PRO A 1 162 ? 2.974 -41.181 -43.582 1.00 30.72 162 PRO A CA 1
ATOM 1242 C C . PRO A 1 162 ? 2.516 -39.798 -43.088 1.00 30.72 162 PRO A C 1
ATOM 1244 O O . PRO A 1 162 ? 2.847 -39.341 -41.996 1.00 30.72 162 PRO A O 1
ATOM 1247 N N . SER A 1 163 ? 1.744 -39.145 -43.958 1.00 29.64 163 SER A N 1
ATOM 1248 C CA . SER A 1 163 ? 1.005 -37.899 -43.751 1.00 29.64 163 SER A CA 1
ATOM 1249 C C . SER A 1 163 ? -0.439 -38.207 -43.369 1.00 29.64 163 SER A C 1
ATOM 1251 O O . SER A 1 163 ? -1.060 -39.002 -44.063 1.00 29.64 163 SER A O 1
ATOM 1253 N N . GLU A 1 164 ? -0.996 -37.490 -42.393 1.00 28.80 164 GLU A N 1
ATOM 1254 C CA . GLU A 1 164 ? -2.434 -37.174 -42.252 1.00 28.80 164 GLU A CA 1
ATOM 1255 C C . GLU A 1 164 ? -2.489 -35.789 -41.567 1.00 28.80 164 GLU A C 1
ATOM 1257 O O . GLU A 1 164 ? -1.946 -35.637 -40.478 1.00 28.80 164 GLU A O 1
ATOM 1262 N N . THR A 1 165 ? -2.797 -34.644 -42.189 1.00 27.70 165 THR A N 1
ATOM 1263 C CA . THR A 1 165 ? -3.949 -34.102 -42.947 1.00 27.70 165 THR A CA 1
ATOM 1264 C C . THR A 1 165 ? -5.188 -33.764 -42.099 1.00 27.70 165 THR A C 1
ATOM 1266 O O . THR A 1 165 ? -5.793 -34.634 -41.488 1.00 27.70 165 THR A O 1
ATOM 1269 N N . THR A 1 166 ? -5.631 -32.500 -42.242 1.00 30.11 166 THR A N 1
ATOM 1270 C CA . THR A 1 166 ? -6.958 -31.903 -41.930 1.00 30.11 166 THR A CA 1
ATOM 1271 C C . THR A 1 166 ? -7.235 -31.528 -40.466 1.00 30.11 166 THR A C 1
ATOM 1273 O O . THR A 1 166 ? -6.822 -32.223 -39.557 1.00 30.11 166 THR A O 1
ATOM 1276 N N . SER A 1 167 ? -7.964 -30.467 -40.116 1.00 27.56 167 SER A N 1
ATOM 1277 C CA . SER A 1 167 ? -8.402 -29.244 -40.799 1.00 27.56 167 SER A CA 1
ATOM 1278 C C . SER A 1 167 ? -8.884 -28.256 -39.722 1.00 27.56 167 SER A C 1
ATOM 1280 O O . SER A 1 167 ? -9.447 -28.640 -38.702 1.00 27.56 167 SER A O 1
ATOM 1282 N N . SER A 1 168 ? -8.656 -26.980 -40.010 1.00 28.80 168 SER A N 1
ATOM 1283 C CA . SER A 1 168 ? -9.253 -25.744 -39.482 1.00 28.80 168 SER A CA 1
ATOM 1284 C C . SER A 1 168 ? -10.711 -25.780 -38.988 1.00 28.80 168 SER A C 1
ATOM 1286 O O . SER A 1 168 ? -11.568 -26.268 -39.713 1.00 28.80 168 SER A O 1
ATOM 1288 N N . VAL A 1 169 ? -11.001 -25.072 -37.876 1.00 33.50 169 VAL A N 1
ATOM 1289 C CA . VAL A 1 169 ? -12.035 -24.003 -37.788 1.00 33.50 169 VAL A CA 1
ATOM 1290 C C . VAL A 1 169 ? -11.598 -22.916 -36.788 1.00 33.50 169 VAL A C 1
ATOM 1292 O O . VAL A 1 169 ? -11.049 -23.189 -35.726 1.00 33.50 169 VAL A O 1
ATOM 1295 N N . SER A 1 170 ? -11.840 -21.678 -37.206 1.00 31.23 170 SER A N 1
ATOM 1296 C CA . SER A 1 170 ? -11.341 -20.385 -36.749 1.00 31.23 170 SER A CA 1
ATOM 1297 C C . SER A 1 170 ? -11.954 -19.838 -35.454 1.00 31.23 170 SER A C 1
ATOM 1299 O O . SER A 1 170 ? -13.171 -19.851 -35.277 1.00 31.23 170 SER A O 1
ATOM 1301 N N . THR A 1 171 ? -11.119 -19.191 -34.638 1.00 30.81 171 THR A N 1
ATOM 1302 C CA . THR A 1 171 ? -11.511 -18.198 -33.628 1.00 30.81 171 THR A CA 1
ATOM 1303 C C . THR A 1 171 ? -11.069 -16.804 -34.065 1.00 30.81 171 THR A C 1
ATOM 1305 O O . THR A 1 171 ? -9.916 -16.545 -34.400 1.00 30.81 171 THR A O 1
ATOM 1308 N N . THR A 1 172 ? -12.027 -15.885 -34.054 1.00 36.38 172 THR A N 1
ATOM 1309 C CA . THR A 1 172 ? -11.827 -14.438 -34.096 1.00 36.38 172 THR A CA 1
ATOM 1310 C C . THR A 1 172 ? -11.144 -13.977 -32.809 1.00 36.38 172 THR A C 1
ATOM 1312 O O . THR A 1 172 ? -11.728 -14.186 -31.752 1.00 36.38 172 THR A O 1
ATOM 1315 N N . VAL A 1 173 ? -9.961 -13.358 -32.879 1.00 33.38 173 VAL A N 1
ATOM 1316 C CA . VAL A 1 173 ? -9.686 -11.956 -32.484 1.00 33.38 173 VAL A CA 1
ATOM 1317 C C . VAL A 1 173 ? -8.176 -11.648 -32.508 1.00 33.38 173 VAL A C 1
ATOM 1319 O O . VAL A 1 173 ? -7.362 -12.342 -31.917 1.00 33.38 173 VAL A O 1
ATOM 1322 N N . SER A 1 174 ? -7.851 -10.566 -33.216 1.00 33.97 174 SER A N 1
ATOM 1323 C CA . SER A 1 174 ? -6.708 -9.649 -33.110 1.00 33.97 174 SER A CA 1
ATOM 1324 C C . SER A 1 174 ? -5.389 -10.085 -32.447 1.00 33.97 174 SER A C 1
ATOM 1326 O O . SER A 1 174 ? -5.213 -10.003 -31.237 1.00 33.97 174 SER A O 1
ATOM 1328 N N . SER A 1 175 ? -4.399 -10.294 -33.320 1.00 42.31 175 SER A N 1
ATOM 1329 C CA . SER A 1 175 ? -3.142 -9.528 -33.391 1.00 42.31 175 SER A CA 1
ATOM 1330 C C . SER A 1 175 ? -2.386 -9.258 -32.082 1.00 42.31 175 SER A C 1
ATOM 1332 O O . SER A 1 175 ? -2.434 -8.158 -31.531 1.00 42.31 175 SER A O 1
ATOM 1334 N N . MET A 1 176 ? -1.517 -10.198 -31.719 1.00 33.97 176 MET A N 1
ATOM 1335 C CA . MET A 1 176 ? -0.214 -9.887 -31.129 1.00 33.97 176 MET A CA 1
ATOM 1336 C C . MET A 1 176 ? 0.808 -10.925 -31.598 1.00 33.97 176 MET A C 1
ATOM 1338 O O . MET A 1 176 ? 0.549 -12.121 -31.539 1.00 33.97 176 MET A O 1
ATOM 1342 N N . CYS A 1 177 ? 1.933 -10.448 -32.134 1.00 29.11 177 CYS A N 1
ATOM 1343 C CA . CYS A 1 177 ? 2.994 -11.265 -32.717 1.00 29.11 177 CYS A CA 1
ATOM 1344 C C . CYS A 1 177 ? 3.549 -12.282 -31.712 1.00 29.11 177 CYS A C 1
ATOM 1346 O O . CYS A 1 177 ? 4.271 -11.917 -30.782 1.00 29.11 177 CYS A O 1
ATOM 1348 N N . GLU A 1 178 ? 3.263 -13.557 -31.952 1.00 26.80 178 GLU A N 1
ATOM 1349 C CA . GLU A 1 178 ? 3.982 -14.685 -31.372 1.00 26.80 178 GLU A CA 1
ATOM 1350 C C . GLU A 1 178 ? 5.318 -14.835 -32.111 1.00 26.80 178 GLU A C 1
ATOM 1352 O O . GLU A 1 178 ? 5.367 -15.093 -33.313 1.00 26.80 178 GLU A O 1
ATOM 1357 N N . PHE A 1 179 ? 6.424 -14.609 -31.402 1.00 33.41 179 PHE A N 1
ATOM 1358 C CA . PHE A 1 179 ? 7.756 -14.947 -31.891 1.00 33.41 179 PHE A CA 1
ATOM 1359 C C . PHE A 1 179 ? 8.035 -16.401 -31.510 1.00 33.41 179 PHE A C 1
ATOM 1361 O O . PHE A 1 179 ? 8.135 -16.726 -30.326 1.00 33.41 179 PHE A O 1
ATOM 1368 N N . SER A 1 180 ? 8.123 -17.267 -32.517 1.00 32.06 180 SER A N 1
ATOM 1369 C CA . SER A 1 180 ? 8.401 -18.693 -32.371 1.00 32.06 180 SER A CA 1
ATOM 1370 C C . SER A 1 180 ? 9.714 -18.940 -31.622 1.00 32.06 180 SER A C 1
ATOM 1372 O O . SER A 1 180 ? 10.796 -18.572 -32.081 1.00 32.06 180 SER A O 1
ATOM 1374 N N . LEU A 1 181 ? 9.606 -19.602 -30.472 1.00 32.06 181 LEU A N 1
ATOM 1375 C CA . LEU A 1 181 ? 10.714 -20.157 -29.703 1.00 32.06 181 LEU A CA 1
ATOM 1376 C C . LEU A 1 181 ? 11.256 -21.390 -30.442 1.00 32.06 181 LEU A C 1
ATOM 1378 O O . LEU A 1 181 ? 10.581 -22.413 -30.515 1.00 32.06 181 LEU A O 1
ATOM 1382 N N . SER A 1 182 ? 12.470 -21.305 -30.990 1.00 33.44 182 SER A N 1
ATOM 1383 C CA . SER A 1 182 ? 13.232 -22.506 -31.345 1.00 33.44 182 SER A CA 1
ATOM 1384 C C . SER A 1 182 ? 13.947 -23.012 -30.099 1.00 33.44 182 SER A C 1
ATOM 1386 O O . SER A 1 182 ? 14.925 -22.431 -29.633 1.00 33.44 182 SER A O 1
ATOM 1388 N N . THR A 1 183 ? 13.392 -24.084 -29.553 1.00 34.12 183 THR A N 1
ATOM 1389 C CA . THR A 1 183 ? 13.911 -24.889 -28.454 1.00 34.12 183 THR A CA 1
ATOM 1390 C C . THR A 1 183 ? 15.154 -25.646 -28.926 1.00 34.12 183 THR A C 1
ATOM 1392 O O . THR A 1 183 ? 15.046 -26.550 -29.751 1.00 34.12 183 THR A O 1
ATOM 1395 N N . VAL A 1 184 ? 16.330 -25.317 -28.389 1.00 32.53 184 VAL A N 1
ATOM 1396 C CA . VAL A 1 184 ? 17.470 -26.243 -28.374 1.00 32.53 184 VAL A CA 1
ATOM 1397 C C . VAL A 1 184 ? 17.611 -26.743 -26.947 1.00 32.53 184 VAL A C 1
ATOM 1399 O O . VAL A 1 184 ? 17.887 -25.980 -26.024 1.00 32.53 184 VAL A O 1
ATOM 1402 N N . ALA A 1 185 ? 17.350 -28.036 -26.781 1.00 37.88 185 ALA A N 1
ATOM 1403 C CA . ALA A 1 185 ? 17.611 -28.769 -25.562 1.00 37.88 185 ALA A CA 1
ATOM 1404 C C . ALA A 1 185 ? 19.127 -28.926 -25.389 1.00 37.88 185 ALA A C 1
ATOM 1406 O O . ALA A 1 185 ? 19.774 -29.633 -26.158 1.00 37.8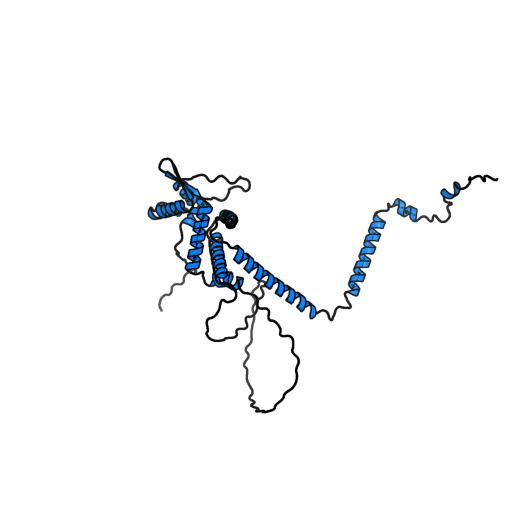8 185 ALA A O 1
ATOM 1407 N N . THR A 1 186 ? 19.673 -28.302 -24.350 1.00 29.38 186 THR A N 1
ATOM 1408 C CA . THR A 1 186 ? 20.935 -28.719 -23.738 1.00 29.38 186 THR A CA 1
ATOM 1409 C C . THR A 1 186 ? 20.710 -28.900 -22.247 1.00 29.38 186 THR A C 1
ATOM 1411 O O . THR A 1 186 ? 20.113 -28.072 -21.564 1.00 29.38 186 THR A O 1
ATOM 1414 N N . THR A 1 187 ? 21.136 -30.071 -21.812 1.00 32.94 187 THR A N 1
ATOM 1415 C CA . THR A 1 187 ? 21.079 -30.678 -20.491 1.00 32.94 187 THR A CA 1
ATOM 1416 C C . THR A 1 187 ? 21.676 -29.809 -19.386 1.00 32.94 187 THR A C 1
ATOM 1418 O O . THR A 1 187 ? 22.721 -29.205 -19.589 1.00 32.94 187 THR A O 1
ATOM 1421 N N . SER A 1 188 ? 21.012 -29.833 -18.228 1.00 42.44 188 SER A N 1
ATOM 1422 C CA . SER A 1 188 ? 21.527 -29.641 -16.866 1.00 42.44 188 SER A CA 1
ATOM 1423 C C . SER A 1 188 ? 22.851 -28.883 -16.705 1.00 42.44 188 SER A C 1
ATOM 1425 O O . SER A 1 188 ? 23.908 -29.503 -16.729 1.00 42.44 188 SER A O 1
ATOM 1427 N N . ASP A 1 189 ? 22.769 -27.583 -16.424 1.00 29.91 189 ASP A N 1
ATOM 1428 C CA . ASP A 1 189 ? 23.624 -26.925 -15.429 1.00 29.91 189 ASP A CA 1
ATOM 1429 C C . ASP A 1 189 ? 23.017 -25.566 -15.038 1.00 29.91 189 ASP A C 1
ATOM 1431 O O . ASP A 1 189 ? 22.551 -24.798 -15.883 1.00 29.91 189 ASP A O 1
ATOM 1435 N N . GLU A 1 190 ? 22.977 -25.276 -13.739 1.00 49.78 190 GLU A N 1
ATOM 1436 C CA . GLU A 1 190 ? 22.746 -23.921 -13.241 1.00 49.78 190 GLU A CA 1
ATOM 1437 C C . GLU A 1 190 ? 23.871 -23.003 -13.748 1.00 49.78 190 GLU A C 1
ATOM 1439 O O . GLU A 1 190 ? 25.030 -23.366 -13.597 1.00 49.78 190 GLU A O 1
ATOM 1444 N N . GLN A 1 191 ? 23.531 -21.820 -14.296 1.00 39.19 191 GLN A N 1
ATOM 1445 C CA . GLN A 1 191 ? 24.213 -20.503 -14.167 1.00 39.19 191 GLN A CA 1
ATOM 1446 C C . GLN A 1 191 ? 24.100 -19.627 -15.447 1.00 39.19 191 GLN A C 1
ATOM 1448 O O . GLN A 1 191 ? 24.061 -20.160 -16.551 1.00 39.19 191 GLN A O 1
ATOM 1453 N N . PRO A 1 192 ? 24.187 -18.275 -15.365 1.00 45.94 192 PRO A N 1
ATOM 1454 C CA . PRO A 1 192 ? 23.873 -17.395 -14.241 1.00 45.94 192 PRO A CA 1
ATOM 1455 C C . PRO A 1 192 ? 23.009 -16.176 -14.644 1.00 45.94 192 PRO A C 1
ATOM 1457 O O . PRO A 1 192 ? 22.892 -15.768 -1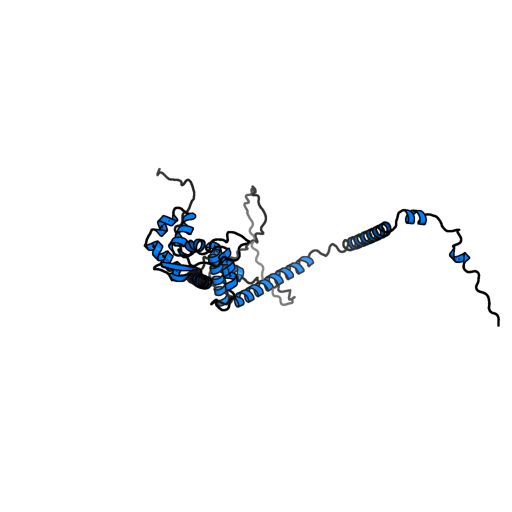5.794 1.00 45.94 192 PRO A O 1
ATOM 1460 N N . ILE A 1 193 ? 22.495 -15.499 -13.624 1.00 47.09 193 ILE A N 1
ATOM 1461 C CA . ILE A 1 193 ? 21.794 -14.205 -13.641 1.00 47.09 193 ILE A CA 1
ATOM 1462 C C . ILE A 1 193 ? 22.785 -13.045 -13.968 1.00 47.09 193 ILE A C 1
ATOM 1464 O O . ILE A 1 193 ? 22.715 -11.951 -13.412 1.00 47.09 193 ILE A O 1
ATOM 1468 N N . SER A 1 194 ? 23.789 -13.275 -14.820 1.00 48.09 194 SER A N 1
ATOM 1469 C CA . SER A 1 194 ? 25.024 -12.480 -14.866 1.00 48.09 194 SER A CA 1
ATOM 1470 C C . SER A 1 194 ? 25.035 -11.437 -15.982 1.00 48.09 194 SER A C 1
ATOM 1472 O O . SER A 1 194 ? 25.639 -11.621 -17.035 1.00 48.09 194 SER A O 1
ATOM 1474 N N . ALA A 1 195 ? 24.385 -10.307 -15.723 1.00 55.78 195 ALA A N 1
ATOM 1475 C CA . ALA A 1 195 ? 24.740 -9.033 -16.364 1.00 55.78 195 ALA A CA 1
ATOM 1476 C C . ALA A 1 195 ? 24.320 -7.819 -15.518 1.00 55.78 195 ALA A C 1
ATOM 1478 O O . ALA A 1 195 ? 24.891 -6.736 -15.654 1.00 55.78 195 ALA A O 1
ATOM 1479 N N . ALA A 1 196 ? 23.340 -7.989 -14.626 1.00 61.19 196 ALA A N 1
ATOM 1480 C CA . ALA A 1 196 ? 22.934 -6.965 -13.675 1.00 61.19 196 ALA A CA 1
ATOM 1481 C C . ALA A 1 196 ? 23.634 -7.187 -12.321 1.00 61.19 196 ALA A C 1
ATOM 1483 O O . ALA A 1 196 ? 23.558 -8.286 -11.768 1.00 61.19 196 ALA A O 1
ATOM 1484 N N . PRO A 1 197 ? 24.286 -6.160 -11.752 1.00 77.44 197 PRO A N 1
ATOM 1485 C CA . PRO A 1 197 ? 24.785 -6.200 -10.382 1.00 77.44 197 PRO A CA 1
ATOM 1486 C C . PRO A 1 197 ? 23.685 -6.642 -9.398 1.00 77.44 197 PRO A C 1
ATOM 1488 O O . PRO A 1 197 ? 22.556 -6.152 -9.463 1.00 77.44 197 PRO A O 1
ATOM 1491 N N . GLY A 1 198 ? 23.990 -7.565 -8.477 1.00 77.81 198 GLY A N 1
ATOM 1492 C CA . GLY A 1 198 ? 22.988 -8.160 -7.573 1.00 77.81 198 GLY A CA 1
ATOM 1493 C C . GLY A 1 198 ? 22.225 -7.140 -6.713 1.00 77.81 198 GLY A C 1
ATOM 1494 O O . GLY A 1 198 ? 21.052 -7.332 -6.394 1.00 77.81 198 GLY A O 1
ATOM 1495 N N . ASN A 1 199 ? 22.847 -5.999 -6.413 1.00 85.44 199 ASN A N 1
ATOM 1496 C CA . ASN A 1 199 ? 22.198 -4.858 -5.768 1.00 85.44 199 ASN A CA 1
ATOM 1497 C C . ASN A 1 199 ? 21.078 -4.245 -6.630 1.00 85.44 199 ASN A C 1
ATOM 1499 O O . ASN A 1 199 ? 20.028 -3.909 -6.090 1.00 85.44 199 ASN A O 1
ATOM 1503 N N . ILE A 1 200 ? 21.251 -4.142 -7.952 1.00 87.69 200 ILE A N 1
ATOM 1504 C CA . ILE A 1 200 ? 20.226 -3.613 -8.869 1.00 87.69 200 ILE A CA 1
ATOM 1505 C C . ILE A 1 200 ? 19.032 -4.570 -8.954 1.00 87.69 200 ILE A C 1
ATOM 1507 O O . ILE A 1 200 ? 17.885 -4.121 -8.957 1.00 87.69 200 ILE A O 1
ATOM 1511 N N . ILE A 1 201 ? 19.284 -5.882 -8.948 1.00 88.69 201 ILE A N 1
ATOM 1512 C CA . ILE A 1 201 ? 18.225 -6.901 -8.915 1.00 88.69 201 ILE A CA 1
ATOM 1513 C C . ILE A 1 201 ? 17.386 -6.744 -7.643 1.00 88.69 201 ILE A C 1
ATOM 1515 O O . ILE A 1 201 ? 16.160 -6.688 -7.715 1.00 88.69 201 ILE A O 1
ATOM 1519 N N . ASN A 1 202 ? 18.032 -6.609 -6.483 1.00 90.12 202 ASN A N 1
ATOM 1520 C CA . ASN A 1 202 ? 17.335 -6.434 -5.209 1.00 90.12 202 ASN A CA 1
ATOM 1521 C C . ASN A 1 202 ? 16.542 -5.118 -5.150 1.00 90.12 202 ASN A C 1
ATOM 1523 O O . ASN A 1 202 ? 15.415 -5.112 -4.654 1.00 90.12 202 ASN A O 1
ATOM 1527 N N . LEU A 1 203 ? 17.071 -4.027 -5.716 1.00 91.00 203 LEU A N 1
ATOM 1528 C CA . LEU A 1 203 ? 16.333 -2.766 -5.849 1.00 91.00 203 LEU A CA 1
ATOM 1529 C C . LEU A 1 203 ? 15.095 -2.921 -6.740 1.00 91.00 203 LEU A C 1
ATOM 1531 O O . LEU A 1 203 ? 14.027 -2.415 -6.394 1.00 91.00 203 LEU A O 1
ATOM 1535 N N . LEU A 1 204 ? 15.203 -3.645 -7.859 1.00 91.31 204 LEU A N 1
ATOM 1536 C CA . LEU A 1 204 ? 14.063 -3.886 -8.742 1.00 91.31 204 LEU A CA 1
ATOM 1537 C C . LEU A 1 204 ? 13.018 -4.799 -8.096 1.00 91.31 204 LEU A C 1
ATOM 1539 O O . LEU A 1 204 ? 11.823 -4.524 -8.201 1.00 91.31 204 LEU A O 1
ATOM 1543 N N . ARG A 1 205 ? 13.450 -5.845 -7.383 1.00 93.19 205 ARG A N 1
ATOM 1544 C CA . ARG A 1 205 ? 12.563 -6.705 -6.584 1.00 93.19 205 ARG A CA 1
ATOM 1545 C C . ARG A 1 205 ? 11.796 -5.881 -5.552 1.00 93.19 205 ARG A C 1
ATOM 1547 O O . ARG A 1 205 ? 10.576 -5.994 -5.473 1.00 93.19 205 ARG A O 1
ATOM 1554 N N . LEU A 1 206 ? 12.486 -5.001 -4.825 1.00 92.94 206 LEU A N 1
ATOM 1555 C CA . LEU A 1 206 ? 11.871 -4.138 -3.818 1.00 92.94 206 LEU A CA 1
ATOM 1556 C C . LEU A 1 206 ? 10.879 -3.143 -4.430 1.00 92.94 206 LEU A C 1
ATOM 1558 O O . LEU A 1 206 ? 9.769 -3.002 -3.921 1.00 92.94 206 LEU A O 1
ATOM 1562 N N . ARG A 1 207 ? 11.244 -2.494 -5.542 1.00 92.00 207 ARG A N 1
ATOM 1563 C CA . ARG A 1 207 ? 10.338 -1.602 -6.281 1.00 92.00 207 ARG A CA 1
ATOM 1564 C C . ARG A 1 207 ? 9.094 -2.348 -6.758 1.00 92.00 207 ARG A C 1
ATOM 1566 O O . ARG A 1 207 ? 7.988 -1.839 -6.620 1.00 92.00 207 ARG A O 1
ATOM 1573 N N . THR A 1 208 ? 9.274 -3.555 -7.288 1.00 93.12 208 THR A N 1
ATOM 1574 C CA . THR A 1 208 ? 8.176 -4.401 -7.774 1.00 93.12 208 THR A CA 1
ATOM 1575 C C . THR A 1 208 ? 7.244 -4.803 -6.632 1.00 93.12 208 THR A C 1
ATOM 1577 O O . THR A 1 208 ? 6.029 -4.691 -6.774 1.00 93.12 208 THR A O 1
ATOM 1580 N N . ALA A 1 209 ? 7.793 -5.207 -5.483 1.00 93.94 209 ALA A N 1
ATOM 1581 C CA . ALA A 1 209 ? 7.015 -5.536 -4.291 1.00 93.94 209 ALA A CA 1
ATOM 1582 C C . ALA A 1 209 ? 6.213 -4.329 -3.781 1.00 93.94 209 ALA A C 1
ATOM 1584 O O . ALA A 1 209 ? 5.017 -4.446 -3.523 1.00 93.94 209 ALA A O 1
ATOM 1585 N N . LEU A 1 210 ? 6.849 -3.155 -3.685 1.00 92.56 210 LEU A N 1
ATOM 1586 C CA . LEU A 1 210 ? 6.175 -1.924 -3.271 1.00 92.56 210 LEU A CA 1
ATOM 1587 C C . LEU A 1 210 ? 5.049 -1.552 -4.244 1.00 92.56 210 LEU A C 1
ATOM 1589 O O . LEU A 1 210 ? 3.936 -1.281 -3.808 1.00 92.56 210 LEU A O 1
ATOM 1593 N N . MET A 1 211 ? 5.309 -1.605 -5.552 1.00 92.19 211 MET A N 1
ATOM 1594 C CA . MET A 1 211 ? 4.312 -1.326 -6.589 1.00 92.19 211 MET A CA 1
ATOM 1595 C C . MET A 1 211 ? 3.126 -2.296 -6.515 1.00 92.19 211 MET A C 1
ATOM 1597 O O . MET A 1 211 ? 1.977 -1.875 -6.636 1.00 92.19 211 MET A O 1
ATOM 1601 N N . PHE A 1 212 ? 3.383 -3.586 -6.288 1.00 92.31 212 PHE A N 1
ATOM 1602 C CA . PHE A 1 212 ? 2.329 -4.582 -6.108 1.00 92.31 212 PHE A CA 1
ATOM 1603 C C . PHE A 1 212 ? 1.455 -4.254 -4.892 1.00 92.31 212 PHE A C 1
ATOM 1605 O O . PHE A 1 212 ? 0.235 -4.192 -5.014 1.00 92.31 212 PHE A O 1
ATOM 1612 N N . ILE A 1 213 ? 2.065 -3.959 -3.740 1.00 93.00 213 ILE A N 1
ATOM 1613 C CA . ILE A 1 213 ? 1.323 -3.609 -2.522 1.00 93.00 213 ILE A CA 1
ATOM 1614 C C . ILE A 1 213 ? 0.496 -2.331 -2.734 1.00 93.00 213 ILE A C 1
ATOM 1616 O O . ILE A 1 213 ? -0.693 -2.308 -2.413 1.00 93.00 213 ILE A O 1
ATOM 1620 N N . SER A 1 214 ? 1.099 -1.289 -3.311 1.00 92.06 214 SER A N 1
ATOM 1621 C CA . SER A 1 214 ? 0.447 0.006 -3.536 1.00 92.06 214 SER A CA 1
ATOM 1622 C C . SER A 1 214 ? -0.670 -0.037 -4.583 1.00 92.06 214 SER A C 1
ATOM 1624 O O . SER A 1 214 ? -1.587 0.775 -4.517 1.00 92.06 214 SER A O 1
ATOM 1626 N N . SER A 1 215 ? -0.606 -0.951 -5.555 1.00 91.88 215 SER A N 1
ATOM 1627 C CA . SER A 1 215 ? -1.644 -1.096 -6.589 1.00 91.88 215 SER A CA 1
ATOM 1628 C C . SER A 1 215 ? -2.780 -2.029 -6.173 1.00 91.88 215 SER A C 1
ATOM 1630 O O . SER A 1 215 ? -3.922 -1.788 -6.553 1.00 91.88 215 SER A O 1
ATOM 1632 N N . ALA A 1 216 ? -2.487 -3.076 -5.396 1.00 90.88 216 ALA A N 1
ATOM 1633 C CA . ALA A 1 216 ? -3.478 -4.077 -5.010 1.00 90.88 216 ALA A CA 1
ATOM 1634 C C . ALA A 1 216 ? -4.229 -3.734 -3.713 1.00 90.88 216 ALA A C 1
ATOM 1636 O O . ALA A 1 216 ? -5.406 -4.067 -3.595 1.00 90.88 216 ALA A O 1
ATOM 1637 N N . TYR A 1 217 ? -3.569 -3.092 -2.740 1.00 91.38 217 TYR A N 1
ATOM 1638 C CA . TYR A 1 217 ? -4.109 -2.953 -1.379 1.00 91.38 217 TYR A CA 1
ATOM 1639 C C . TYR A 1 217 ? -4.240 -1.513 -0.872 1.00 91.38 217 TYR A C 1
ATOM 1641 O O . TYR A 1 217 ? -4.844 -1.294 0.177 1.00 91.38 217 TYR A O 1
ATOM 1649 N N . VAL A 1 218 ? -3.666 -0.527 -1.566 1.00 92.25 218 VAL A N 1
ATOM 1650 C CA . VAL A 1 218 ? -3.690 0.879 -1.136 1.00 92.25 218 VAL A CA 1
ATOM 1651 C C . VAL A 1 218 ? -4.619 1.690 -2.051 1.00 92.25 218 VAL A C 1
ATOM 1653 O O . VAL A 1 218 ? -4.555 1.539 -3.271 1.00 92.25 218 VAL A O 1
ATOM 1656 N N . PRO A 1 219 ? -5.479 2.570 -1.501 1.00 89.25 219 PRO A N 1
ATOM 1657 C CA . PRO A 1 219 ? -6.293 3.482 -2.303 1.00 89.25 219 PRO A CA 1
ATOM 1658 C C . PRO A 1 219 ? -5.455 4.371 -3.239 1.00 89.25 219 PRO A C 1
ATOM 1660 O O . PRO A 1 219 ? -4.441 4.933 -2.830 1.00 89.25 219 PRO A O 1
ATOM 1663 N N . ALA A 1 220 ? -5.910 4.566 -4.481 1.00 87.94 220 ALA A N 1
ATOM 1664 C CA . ALA A 1 220 ? -5.130 5.231 -5.533 1.00 87.94 220 ALA A CA 1
ATOM 1665 C C . ALA A 1 220 ? -4.662 6.658 -5.179 1.00 87.94 220 ALA A C 1
ATOM 1667 O O . ALA A 1 220 ? -3.544 7.051 -5.519 1.00 87.94 220 ALA A O 1
ATOM 1668 N N . HIS A 1 221 ? -5.484 7.437 -4.465 1.00 85.19 221 HIS A N 1
ATOM 1669 C CA . HIS A 1 221 ? -5.113 8.785 -4.018 1.00 85.19 221 HIS A CA 1
ATOM 1670 C C . HIS A 1 221 ? -3.974 8.763 -2.993 1.00 85.19 221 HIS A C 1
ATOM 1672 O O . HIS A 1 221 ? -3.077 9.609 -3.048 1.00 85.19 221 HIS A O 1
ATOM 1678 N N . LEU A 1 222 ? -3.953 7.765 -2.107 1.00 86.50 222 LEU A N 1
ATOM 1679 C CA . LEU A 1 222 ? -2.848 7.561 -1.174 1.00 86.50 222 LEU A CA 1
ATOM 1680 C C . LEU A 1 222 ? -1.585 7.125 -1.911 1.00 86.50 222 LEU A C 1
ATOM 1682 O O . LEU A 1 222 ? -0.528 7.689 -1.649 1.00 86.50 222 LEU A O 1
ATOM 1686 N N . SER A 1 223 ? -1.693 6.206 -2.872 1.00 88.62 223 SER A N 1
ATOM 1687 C CA . SER A 1 223 ? -0.548 5.763 -3.677 1.00 88.62 223 SER A CA 1
ATOM 1688 C C . SER A 1 223 ? 0.125 6.941 -4.389 1.00 88.62 223 SER A C 1
ATOM 1690 O O . SER A 1 223 ? 1.333 7.113 -4.261 1.00 88.62 223 SER A O 1
ATOM 1692 N N . SER A 1 224 ? -0.655 7.843 -5.000 1.00 87.38 224 SER A N 1
ATOM 1693 C CA . SER A 1 224 ? -0.105 9.056 -5.630 1.00 87.38 224 SER A CA 1
ATOM 1694 C C . SER A 1 224 ? 0.616 9.983 -4.643 1.00 87.38 224 SER A C 1
ATOM 1696 O O . SER A 1 224 ? 1.658 10.549 -4.966 1.00 87.38 224 SER A O 1
ATOM 1698 N N . THR A 1 225 ? 0.105 10.100 -3.414 1.00 87.19 225 THR A N 1
ATOM 1699 C CA . THR A 1 225 ? 0.746 10.900 -2.361 1.00 87.19 225 THR A CA 1
ATOM 1700 C C . THR A 1 225 ? 2.063 10.254 -1.932 1.00 87.19 225 THR A C 1
ATOM 1702 O O . THR A 1 225 ? 3.085 10.929 -1.838 1.00 87.19 225 THR A O 1
ATOM 1705 N N . LEU A 1 226 ? 2.073 8.937 -1.725 1.00 87.38 226 LEU A N 1
ATOM 1706 C CA . LEU A 1 226 ? 3.260 8.188 -1.315 1.00 87.38 226 LEU A CA 1
ATOM 1707 C C . LEU A 1 226 ? 4.360 8.213 -2.384 1.00 87.38 226 LEU A C 1
ATOM 1709 O O . LEU A 1 226 ? 5.531 8.372 -2.040 1.00 87.38 226 LEU A O 1
ATOM 1713 N N . ASP A 1 227 ? 3.993 8.145 -3.665 1.00 85.94 227 ASP A N 1
ATOM 1714 C CA . ASP A 1 227 ? 4.937 8.230 -4.783 1.00 85.94 227 ASP A CA 1
ATOM 1715 C C . ASP A 1 227 ? 5.659 9.583 -4.829 1.00 85.94 227 ASP A C 1
ATOM 1717 O O . ASP A 1 227 ? 6.840 9.636 -5.166 1.00 85.94 227 ASP A O 1
ATOM 1721 N N . THR A 1 228 ? 4.995 10.677 -4.431 1.00 86.94 228 THR A N 1
ATOM 1722 C CA . THR A 1 228 ? 5.653 11.995 -4.321 1.00 86.94 228 THR A CA 1
ATOM 1723 C C . THR A 1 228 ? 6.613 12.099 -3.137 1.00 86.94 228 THR A C 1
ATOM 1725 O O . THR A 1 228 ? 7.554 12.884 -3.196 1.00 86.94 228 THR A O 1
ATOM 1728 N N . MET A 1 229 ? 6.415 11.296 -2.085 1.00 83.88 229 MET A N 1
ATOM 1729 C CA . MET A 1 229 ? 7.267 11.285 -0.887 1.00 83.88 229 MET A CA 1
ATOM 1730 C C . MET A 1 229 ? 8.459 10.327 -1.008 1.00 83.88 229 MET A C 1
ATOM 1732 O O . MET A 1 229 ? 9.446 10.470 -0.290 1.00 83.88 229 MET A O 1
ATOM 1736 N N . LEU A 1 230 ? 8.393 9.344 -1.909 1.00 82.19 230 LEU A N 1
ATOM 1737 C CA . LEU A 1 230 ? 9.450 8.353 -2.115 1.00 82.19 230 LEU A CA 1
ATOM 1738 C C . LEU A 1 230 ? 10.823 8.950 -2.512 1.00 82.19 230 LEU A C 1
ATOM 1740 O O . LEU A 1 230 ? 11.831 8.425 -2.037 1.00 82.19 230 LEU A O 1
ATOM 1744 N N . PRO A 1 231 ? 10.909 10.023 -3.331 1.00 78.94 231 PRO A N 1
ATOM 1745 C CA . PRO A 1 231 ? 12.176 10.657 -3.701 1.00 78.94 231 PRO A CA 1
ATOM 1746 C C . PRO A 1 231 ? 12.773 11.548 -2.604 1.00 78.94 231 PRO A C 1
ATOM 1748 O O . PRO A 1 231 ? 13.910 12.003 -2.752 1.00 78.94 231 PRO A O 1
ATOM 1751 N N . GLU A 1 232 ? 12.022 11.856 -1.540 1.00 75.94 232 GLU A N 1
ATOM 1752 C CA . GLU A 1 232 ? 12.505 12.739 -0.482 1.00 75.94 232 GLU A CA 1
ATOM 1753 C C . GLU A 1 232 ? 13.616 12.066 0.345 1.00 75.94 232 GLU A C 1
ATOM 1755 O O . GLU A 1 232 ? 13.557 10.859 0.605 1.00 75.94 232 GLU A O 1
ATOM 1760 N N . PRO A 1 233 ? 14.613 12.831 0.837 1.00 58.62 233 PRO A N 1
ATOM 1761 C CA . PRO A 1 233 ? 15.783 12.305 1.555 1.00 58.62 233 PRO A CA 1
ATOM 1762 C C . PRO A 1 233 ? 15.476 11.626 2.910 1.00 58.62 233 PRO A C 1
ATOM 1764 O O . P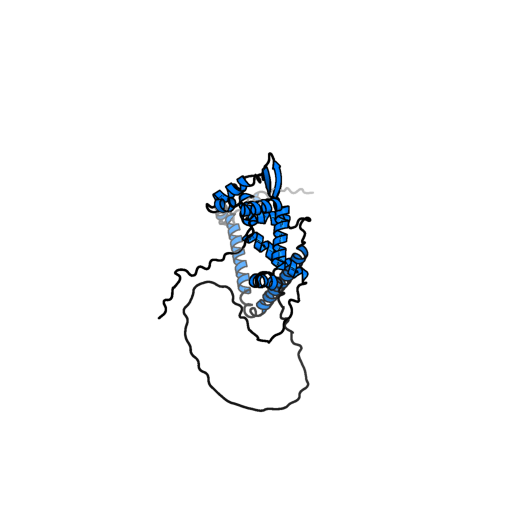RO A 1 233 ? 16.396 11.280 3.647 1.00 58.62 233 PRO A O 1
ATOM 1767 N N . GLY A 1 234 ? 14.201 11.418 3.254 1.00 58.53 234 GLY A N 1
ATOM 1768 C CA . GLY A 1 234 ? 13.749 10.627 4.403 1.00 58.53 234 GLY A CA 1
ATOM 1769 C C . GLY A 1 234 ? 13.413 9.163 4.080 1.00 58.53 234 GLY A C 1
ATOM 1770 O O . GLY A 1 234 ? 13.179 8.378 5.005 1.00 58.53 234 GLY A O 1
ATOM 1771 N N . CYS A 1 235 ? 13.373 8.779 2.799 1.00 62.22 235 CYS A N 1
ATOM 1772 C CA . CYS A 1 235 ? 13.164 7.396 2.379 1.00 62.22 235 CYS A CA 1
ATOM 1773 C C . CYS A 1 235 ? 14.478 6.606 2.479 1.00 62.22 235 CYS A C 1
ATOM 1775 O O . CYS A 1 235 ? 15.514 7.026 1.972 1.00 62.22 235 CYS A O 1
ATOM 1777 N N . SER A 1 236 ? 14.455 5.441 3.131 1.00 66.50 236 SER A N 1
ATOM 1778 C CA . SER A 1 236 ? 15.671 4.672 3.438 1.00 66.50 236 SER A CA 1
ATOM 1779 C C . SER A 1 236 ? 16.334 4.009 2.222 1.00 66.50 236 SER A C 1
ATOM 1781 O O . SER A 1 236 ? 17.332 3.315 2.396 1.00 66.50 236 SER A O 1
ATOM 1783 N N . VAL A 1 237 ? 15.753 4.117 1.023 1.00 80.69 237 VAL A N 1
ATOM 1784 C CA . VAL A 1 237 ? 16.226 3.412 -0.174 1.00 80.69 237 VAL A CA 1
ATOM 1785 C C . VAL A 1 237 ? 16.285 4.368 -1.356 1.00 80.69 237 VAL A C 1
ATOM 1787 O O . VAL A 1 237 ? 15.268 4.930 -1.751 1.00 80.69 237 VAL A O 1
ATOM 1790 N N . ASP A 1 238 ? 17.474 4.499 -1.943 1.00 83.88 238 ASP A N 1
ATOM 1791 C CA . ASP A 1 238 ? 17.680 5.257 -3.173 1.00 83.88 238 ASP A CA 1
ATOM 1792 C C . ASP A 1 238 ? 17.465 4.362 -4.405 1.00 83.88 238 ASP A C 1
ATOM 1794 O O . ASP A 1 238 ? 18.183 3.381 -4.615 1.00 83.88 238 ASP A O 1
ATOM 1798 N N . PHE A 1 239 ? 16.472 4.704 -5.231 1.00 87.88 239 PHE A N 1
ATOM 1799 C CA . PHE A 1 239 ? 16.180 4.014 -6.491 1.00 87.88 239 PHE A CA 1
ATOM 1800 C C . PHE A 1 239 ? 16.910 4.624 -7.700 1.00 87.88 239 PHE A C 1
ATOM 1802 O O . PHE A 1 239 ? 16.873 4.035 -8.781 1.00 87.88 239 PHE A O 1
ATOM 1809 N N . LYS A 1 240 ? 17.647 5.737 -7.543 1.00 87.94 240 LYS A N 1
ATOM 1810 C CA . LYS A 1 240 ? 18.386 6.376 -8.649 1.00 87.94 240 LYS A CA 1
ATOM 1811 C C . LYS A 1 240 ? 19.342 5.430 -9.388 1.00 87.94 240 LYS A C 1
ATOM 1813 O O . LYS A 1 240 ? 19.352 5.482 -10.619 1.00 87.94 240 LYS A O 1
ATOM 1818 N N . PRO A 1 241 ? 20.118 4.546 -8.720 1.00 89.56 241 PRO A N 1
ATOM 1819 C CA . PRO A 1 241 ? 20.987 3.603 -9.428 1.00 89.56 241 PRO A CA 1
ATOM 1820 C C . PRO A 1 241 ? 20.202 2.634 -10.320 1.00 89.56 241 PRO A C 1
ATOM 1822 O O . PRO A 1 241 ? 20.642 2.304 -11.422 1.00 89.56 241 PRO A O 1
ATOM 1825 N N . LEU A 1 242 ? 19.017 2.209 -9.868 1.00 88.19 242 LEU A N 1
ATOM 1826 C CA . LEU A 1 242 ? 18.123 1.362 -10.652 1.00 88.19 242 LEU A CA 1
ATOM 1827 C C . LEU A 1 242 ? 17.582 2.121 -11.869 1.00 88.19 242 LEU A C 1
ATOM 1829 O O . LEU A 1 242 ? 17.620 1.590 -12.976 1.00 88.19 242 LEU A O 1
ATOM 1833 N N . ASP A 1 243 ? 17.124 3.360 -11.689 1.00 90.25 243 ASP A N 1
ATOM 1834 C CA . ASP A 1 243 ? 16.596 4.179 -12.787 1.00 90.25 243 ASP A CA 1
ATOM 1835 C C . ASP A 1 243 ? 17.662 4.459 -13.855 1.00 90.25 243 ASP A C 1
ATOM 1837 O O . ASP A 1 243 ? 17.392 4.348 -15.053 1.00 90.25 243 ASP A O 1
ATOM 1841 N N . GLN A 1 244 ? 18.898 4.753 -13.441 1.00 90.94 244 GLN A N 1
ATOM 1842 C CA . GLN A 1 244 ? 20.028 4.935 -14.355 1.00 90.94 244 GLN A CA 1
ATOM 1843 C C . GLN A 1 244 ? 20.325 3.665 -15.161 1.00 90.94 244 GLN A C 1
ATOM 1845 O O . GLN A 1 244 ? 20.556 3.743 -16.372 1.00 90.94 244 GLN A O 1
ATOM 1850 N N . TYR A 1 245 ? 20.291 2.500 -14.509 1.00 89.00 245 TYR A N 1
ATOM 1851 C CA . TYR A 1 245 ? 20.531 1.215 -15.163 1.00 89.00 245 TYR A CA 1
ATOM 1852 C C . TYR A 1 245 ? 19.406 0.843 -16.140 1.00 89.00 245 TYR A C 1
ATOM 1854 O O . TYR A 1 245 ? 19.674 0.478 -17.286 1.00 89.00 245 TYR A O 1
ATOM 1862 N N . LEU A 1 246 ? 18.142 1.018 -15.745 1.00 90.25 246 LEU A N 1
ATOM 1863 C CA . LEU A 1 246 ? 16.995 0.788 -16.627 1.00 90.25 246 LEU A CA 1
ATOM 1864 C C . LEU A 1 246 ? 16.996 1.754 -17.822 1.00 90.25 246 LEU A C 1
ATOM 1866 O O . LEU A 1 246 ? 16.717 1.339 -18.947 1.00 90.25 246 LEU A O 1
ATOM 1870 N N . ALA A 1 247 ? 17.385 3.016 -17.620 1.00 91.44 247 ALA A N 1
ATOM 1871 C CA . ALA A 1 247 ? 17.555 3.979 -18.707 1.00 91.44 247 ALA A CA 1
ATOM 1872 C C . ALA A 1 247 ? 18.690 3.582 -19.668 1.00 91.44 247 ALA A C 1
ATOM 1874 O O . ALA A 1 247 ? 18.586 3.811 -20.875 1.00 91.44 247 ALA A O 1
ATOM 1875 N N . HIS A 1 248 ? 19.766 2.976 -19.160 1.00 90.12 248 HIS A N 1
ATOM 1876 C CA . HIS A 1 248 ? 20.842 2.429 -19.987 1.00 90.12 248 HIS A CA 1
ATOM 1877 C C . HIS A 1 248 ? 20.359 1.247 -20.842 1.00 90.12 248 HIS A C 1
ATOM 1879 O O . HIS A 1 248 ? 20.567 1.255 -22.055 1.00 90.12 248 HIS A O 1
ATOM 1885 N N . ILE A 1 249 ? 19.627 0.292 -20.255 1.00 88.62 249 ILE A N 1
ATOM 1886 C CA . ILE A 1 249 ? 18.998 -0.811 -21.005 1.00 88.62 249 ILE A CA 1
ATOM 1887 C C . ILE A 1 249 ? 18.026 -0.268 -22.061 1.00 88.62 249 ILE A C 1
ATOM 1889 O O . ILE A 1 249 ? 18.032 -0.727 -23.204 1.00 88.62 249 ILE A O 1
ATOM 1893 N N . GLY A 1 250 ? 17.213 0.731 -21.709 1.00 88.31 250 GLY A N 1
ATOM 1894 C CA . GLY A 1 250 ? 16.293 1.391 -22.636 1.00 88.31 250 GLY A CA 1
ATOM 1895 C C . GLY A 1 250 ? 17.010 2.030 -23.828 1.00 88.31 250 GLY A C 1
ATOM 1896 O O . GLY A 1 250 ? 16.566 1.872 -24.964 1.00 88.31 250 GLY A O 1
ATOM 1897 N N . ARG A 1 251 ? 18.159 2.679 -23.595 1.00 90.38 251 ARG A N 1
ATOM 1898 C CA . ARG A 1 251 ? 19.011 3.228 -24.661 1.00 90.38 251 ARG A CA 1
ATOM 1899 C C . ARG A 1 251 ? 19.552 2.142 -25.589 1.00 90.38 251 ARG A C 1
ATOM 1901 O O . ARG A 1 251 ? 19.455 2.304 -26.801 1.00 90.38 251 ARG A O 1
ATOM 1908 N N . ILE A 1 252 ? 20.041 1.024 -25.047 1.00 89.00 252 ILE A N 1
ATOM 1909 C CA . ILE A 1 252 ? 20.503 -0.117 -25.857 1.00 89.00 252 ILE A CA 1
ATOM 1910 C C . ILE A 1 252 ? 19.348 -0.686 -26.691 1.00 89.00 252 ILE A C 1
ATOM 1912 O O . ILE A 1 252 ? 19.491 -0.876 -27.897 1.00 89.00 252 ILE A O 1
ATOM 1916 N N . ARG A 1 253 ? 18.171 -0.894 -26.083 1.00 88.19 253 ARG A N 1
ATOM 1917 C CA . ARG A 1 253 ? 16.959 -1.355 -26.787 1.00 88.19 253 ARG A CA 1
ATOM 1918 C C . ARG A 1 253 ? 16.591 -0.421 -27.942 1.00 88.19 253 ARG A C 1
ATOM 1920 O O . ARG A 1 253 ? 16.343 -0.892 -29.049 1.00 88.19 253 ARG A O 1
ATOM 1927 N N . ALA A 1 254 ? 16.608 0.890 -27.709 1.00 87.38 254 ALA A N 1
ATOM 1928 C CA . ALA A 1 254 ? 16.323 1.889 -28.736 1.00 87.38 254 A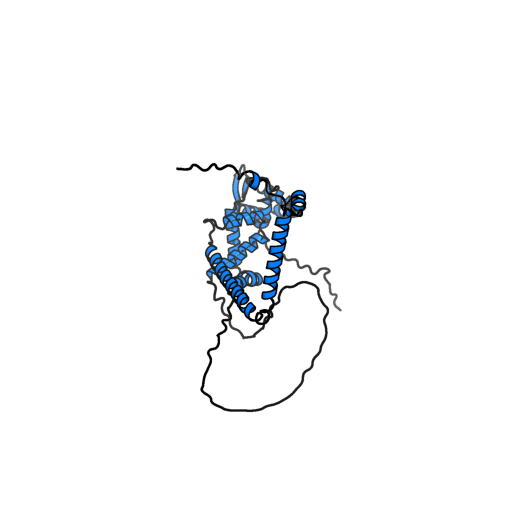LA A CA 1
ATOM 1929 C C . ALA A 1 254 ? 17.369 1.892 -29.865 1.00 87.38 254 ALA A C 1
ATOM 1931 O O . ALA A 1 254 ? 17.000 1.965 -31.036 1.00 87.38 254 ALA A O 1
ATOM 1932 N N . GLN A 1 255 ? 18.657 1.758 -29.534 1.00 86.69 255 GLN A N 1
ATOM 1933 C CA . GLN A 1 255 ? 19.746 1.699 -30.514 1.00 86.69 255 GLN A CA 1
ATOM 1934 C C . GLN A 1 255 ? 19.664 0.451 -31.408 1.00 86.69 255 GLN A C 1
ATOM 1936 O O . GLN A 1 255 ? 19.946 0.520 -32.601 1.00 86.69 255 GLN A O 1
ATOM 1941 N N . ILE A 1 256 ? 19.252 -0.693 -30.859 1.00 83.94 256 ILE A N 1
ATOM 1942 C CA . ILE A 1 256 ? 19.050 -1.922 -31.643 1.00 83.94 256 ILE A CA 1
ATOM 1943 C C . ILE A 1 256 ? 17.839 -1.785 -32.567 1.00 83.94 256 ILE A C 1
ATOM 1945 O O . ILE A 1 256 ? 17.880 -2.203 -33.723 1.00 83.94 256 ILE A O 1
ATOM 1949 N N . LEU A 1 257 ? 16.744 -1.204 -32.075 1.00 83.94 257 LEU A N 1
ATOM 1950 C CA . LEU A 1 257 ? 15.559 -0.974 -32.900 1.00 83.94 257 LEU A CA 1
ATOM 1951 C C . LEU A 1 257 ? 15.857 -0.008 -34.057 1.00 83.94 257 LEU A C 1
ATOM 1953 O O . LEU A 1 257 ? 15.387 -0.237 -35.171 1.00 83.94 257 LEU A O 1
ATOM 1957 N N . SER A 1 258 ? 16.679 1.024 -33.836 1.00 82.81 258 SER A N 1
ATOM 1958 C CA . SER A 1 258 ? 17.080 1.946 -34.905 1.00 82.81 258 SER A CA 1
ATOM 1959 C C . SER A 1 258 ? 18.036 1.309 -35.920 1.00 82.81 258 SER A C 1
ATOM 1961 O O . SER A 1 258 ? 17.872 1.541 -37.117 1.00 82.81 258 SER A O 1
ATOM 1963 N N . SER A 1 259 ? 18.982 0.461 -35.495 1.00 79.12 259 SER A N 1
ATOM 1964 C CA . SER A 1 259 ? 19.891 -0.236 -36.420 1.00 79.12 259 SER A CA 1
ATOM 1965 C C . SER A 1 259 ? 19.173 -1.278 -37.285 1.00 79.12 259 SER A C 1
ATOM 1967 O O . SER A 1 259 ? 19.460 -1.404 -38.479 1.00 79.12 259 SER A O 1
ATOM 1969 N N . ARG A 1 260 ? 18.182 -1.983 -36.723 1.00 76.75 260 ARG A N 1
ATOM 1970 C CA . ARG A 1 260 ? 17.297 -2.872 -37.493 1.00 76.75 260 ARG A CA 1
ATOM 1971 C C . ARG A 1 260 ? 16.455 -2.091 -38.497 1.00 76.75 260 ARG A C 1
ATOM 1973 O O . ARG A 1 260 ? 16.403 -2.478 -39.655 1.00 76.75 260 ARG A O 1
ATOM 1980 N N . SER A 1 261 ? 15.879 -0.960 -38.086 1.00 72.31 261 SER A N 1
ATOM 1981 C CA . SER A 1 261 ? 15.123 -0.081 -38.986 1.00 72.31 261 SER A CA 1
ATOM 1982 C C . SER A 1 261 ? 15.974 0.378 -40.180 1.00 72.31 261 SER A C 1
ATOM 1984 O O . SER A 1 261 ? 15.559 0.222 -41.321 1.00 72.31 261 SER A O 1
ATOM 1986 N N . LEU A 1 262 ? 17.211 0.837 -39.951 1.00 63.44 262 LEU A N 1
ATOM 1987 C CA . LEU A 1 262 ? 18.110 1.303 -41.020 1.00 63.44 262 LEU A CA 1
ATOM 1988 C C . LEU A 1 262 ? 18.581 0.191 -41.974 1.00 63.44 262 LEU A C 1
ATOM 1990 O O . LEU A 1 262 ? 18.746 0.443 -43.166 1.00 63.44 262 LEU A O 1
ATOM 1994 N N . SER A 1 263 ? 18.791 -1.030 -41.476 1.00 61.41 263 SER A N 1
ATOM 1995 C CA . SER A 1 263 ? 19.234 -2.165 -42.302 1.00 61.41 263 SER A CA 1
ATOM 1996 C C . SER A 1 263 ? 18.108 -2.798 -43.131 1.00 61.41 263 SER A C 1
ATOM 1998 O O . SER A 1 263 ? 18.382 -3.336 -44.206 1.00 61.41 263 SER A O 1
ATOM 2000 N N . ASP A 1 264 ? 16.848 -2.678 -42.700 1.00 55.06 264 ASP A N 1
ATOM 2001 C CA . ASP A 1 264 ? 15.685 -3.222 -43.421 1.00 55.06 264 ASP A CA 1
ATOM 2002 C C . ASP A 1 264 ? 15.281 -2.366 -44.643 1.00 55.06 264 ASP A C 1
ATOM 2004 O O . ASP A 1 264 ? 14.739 -2.869 -45.627 1.00 55.06 264 ASP A O 1
ATOM 2008 N N . PHE A 1 265 ? 15.647 -1.076 -44.670 1.00 57.12 265 PHE A N 1
ATOM 2009 C CA . PHE A 1 265 ? 15.436 -0.221 -45.850 1.00 57.12 265 PHE A CA 1
ATOM 2010 C C . PHE A 1 265 ? 16.383 -0.521 -47.025 1.00 57.12 265 PHE A C 1
ATOM 2012 O O . PHE A 1 265 ? 16.124 -0.067 -48.140 1.00 57.12 265 PHE A O 1
ATOM 2019 N N . SER A 1 266 ? 17.455 -1.293 -46.816 1.00 55.94 266 SER A N 1
ATOM 2020 C CA . SER A 1 266 ? 18.443 -1.591 -47.866 1.00 55.94 266 SER A CA 1
ATOM 2021 C C . SER A 1 266 ? 17.975 -2.683 -48.844 1.00 55.94 266 SER A C 1
ATOM 2023 O O . SER A 1 266 ? 18.357 -2.681 -50.011 1.00 55.94 266 SER A O 1
ATOM 2025 N N . ARG A 1 267 ? 17.068 -3.588 -48.438 1.00 56.94 267 ARG A N 1
ATOM 2026 C CA . ARG A 1 267 ? 16.634 -4.718 -49.293 1.00 56.94 267 ARG A CA 1
ATOM 2027 C C . ARG A 1 267 ? 15.460 -4.435 -50.234 1.00 56.94 267 ARG A C 1
ATOM 2029 O O . ARG A 1 267 ? 15.062 -5.343 -50.959 1.00 56.94 267 ARG A O 1
ATOM 2036 N N . LYS A 1 268 ? 14.903 -3.216 -50.264 1.00 57.53 268 LYS A N 1
ATOM 2037 C CA . LYS A 1 268 ? 13.741 -2.887 -51.122 1.00 57.53 268 LYS A CA 1
ATOM 2038 C C . LYS A 1 268 ? 13.825 -1.573 -51.912 1.00 57.53 268 LYS A C 1
ATOM 2040 O O . LYS A 1 268 ? 12.804 -1.118 -52.412 1.00 57.53 268 LYS A O 1
ATOM 2045 N N . ARG A 1 269 ? 15.007 -0.966 -52.083 1.00 54.34 269 ARG A N 1
ATOM 2046 C CA . ARG A 1 269 ? 15.168 0.249 -52.919 1.00 54.34 269 ARG A CA 1
ATOM 2047 C C . ARG A 1 269 ? 15.949 0.070 -54.224 1.00 54.34 269 ARG A C 1
ATOM 2049 O O . ARG A 1 269 ? 16.352 1.063 -54.807 1.00 54.34 269 ARG A O 1
ATOM 2056 N N . SER A 1 270 ? 16.110 -1.144 -54.754 1.00 46.94 270 SER A N 1
ATOM 2057 C CA . SER A 1 270 ? 16.630 -1.297 -56.128 1.00 46.94 270 SER A CA 1
ATOM 2058 C C . SER A 1 270 ? 15.539 -1.256 -57.212 1.00 46.94 270 SER A C 1
ATOM 2060 O O . SER A 1 270 ? 15.812 -1.628 -58.347 1.00 46.94 270 SER A O 1
ATOM 2062 N N . MET A 1 271 ? 14.295 -0.876 -56.884 1.00 48.12 271 MET A N 1
ATOM 2063 C CA . MET A 1 271 ? 13.163 -0.954 -57.821 1.00 48.12 271 MET A CA 1
ATOM 2064 C C . MET A 1 271 ? 12.210 0.254 -57.736 1.00 48.12 271 MET A C 1
ATOM 2066 O O . MET A 1 271 ? 11.011 0.078 -57.891 1.00 48.12 271 MET A O 1
ATOM 2070 N N . ASN A 1 272 ? 12.700 1.468 -57.441 1.00 48.44 272 ASN A N 1
ATOM 2071 C CA . ASN A 1 272 ? 11.832 2.661 -57.487 1.00 48.44 272 ASN A CA 1
ATOM 2072 C C . ASN A 1 272 ? 12.510 3.981 -57.902 1.00 48.44 272 ASN A C 1
ATOM 2074 O O . ASN A 1 272 ? 11.941 5.045 -57.672 1.00 48.44 272 ASN A O 1
ATOM 2078 N N . GLU A 1 273 ? 13.689 3.951 -58.535 1.00 49.72 273 GLU A N 1
ATOM 2079 C CA . GLU A 1 273 ? 14.319 5.179 -59.069 1.00 49.72 273 GLU A CA 1
ATOM 2080 C C . GLU A 1 273 ? 13.483 5.874 -60.165 1.00 49.72 273 GLU A C 1
ATOM 2082 O O . GLU A 1 273 ? 13.738 7.037 -60.468 1.00 49.72 273 GLU A O 1
ATOM 2087 N N . ASP A 1 274 ? 12.459 5.217 -60.721 1.00 51.12 274 ASP A N 1
ATOM 2088 C CA . ASP A 1 274 ? 11.608 5.790 -61.775 1.00 51.12 274 ASP A CA 1
ATOM 2089 C C . ASP A 1 274 ? 10.379 6.569 -61.237 1.00 51.12 274 ASP A C 1
ATOM 2091 O O . ASP A 1 274 ? 9.836 7.426 -61.933 1.00 51.12 274 ASP A O 1
ATOM 2095 N N . ASP A 1 275 ? 9.973 6.361 -59.975 1.00 50.66 275 ASP A N 1
ATOM 2096 C CA . ASP A 1 275 ? 8.726 6.936 -59.422 1.00 50.66 275 ASP A CA 1
ATOM 2097 C C . ASP A 1 275 ? 8.934 8.245 -58.623 1.00 50.66 275 ASP A C 1
ATOM 2099 O O . ASP A 1 275 ? 8.084 9.140 -58.655 1.00 50.66 275 ASP A O 1
ATOM 2103 N N . GLU A 1 276 ? 10.093 8.463 -57.984 1.00 48.59 276 GLU A N 1
ATOM 2104 C CA . GLU A 1 276 ? 10.373 9.737 -57.277 1.00 48.59 276 GLU A CA 1
ATOM 2105 C C . GLU A 1 276 ? 10.521 10.940 -58.239 1.00 48.59 276 GLU A C 1
ATOM 2107 O O . GLU A 1 276 ? 10.264 12.101 -57.888 1.00 48.59 276 GLU A O 1
ATOM 2112 N N . ALA A 1 277 ? 10.868 10.686 -59.504 1.00 50.53 277 ALA A N 1
ATOM 2113 C CA . ALA A 1 277 ? 10.890 11.711 -60.546 1.00 50.53 277 ALA A CA 1
ATOM 2114 C C . ALA A 1 277 ? 9.476 12.147 -60.989 1.00 50.53 277 ALA A C 1
ATOM 2116 O O . ALA A 1 277 ? 9.312 13.235 -61.562 1.00 50.53 277 ALA A O 1
ATOM 2117 N N . ALA A 1 278 ? 8.451 11.329 -60.730 1.00 52.72 278 ALA A N 1
ATOM 2118 C CA . ALA A 1 278 ? 7.061 11.626 -61.060 1.00 52.72 278 ALA A CA 1
ATOM 2119 C C . ALA A 1 278 ? 6.373 12.463 -59.965 1.00 52.72 278 ALA A C 1
ATOM 2121 O O . ALA A 1 278 ? 5.689 13.442 -60.287 1.00 52.72 278 ALA A O 1
ATOM 2122 N N . GLU A 1 279 ? 6.621 12.174 -58.683 1.00 51.91 279 GLU A N 1
ATOM 2123 C CA . GLU A 1 279 ? 6.001 12.905 -57.562 1.00 51.91 279 GLU A CA 1
ATOM 2124 C C . GLU A 1 279 ? 6.510 14.352 -57.436 1.00 51.91 279 GLU A C 1
ATOM 2126 O O . GLU A 1 279 ? 5.717 15.291 -57.304 1.00 51.91 279 GLU A O 1
ATOM 2131 N N . THR A 1 280 ? 7.811 14.593 -57.639 1.00 52.16 280 THR A N 1
ATOM 2132 C CA . THR A 1 280 ? 8.391 15.954 -57.598 1.00 52.16 280 THR A CA 1
ATOM 2133 C C . THR A 1 280 ? 7.885 16.876 -58.722 1.00 52.16 280 THR A C 1
ATOM 2135 O O . THR A 1 280 ? 7.908 18.109 -58.602 1.00 52.16 280 THR A O 1
ATOM 2138 N N . ARG A 1 281 ? 7.369 16.309 -59.823 1.00 53.62 281 ARG A N 1
ATOM 2139 C CA . ARG A 1 281 ? 6.720 17.063 -60.912 1.00 53.62 281 ARG A CA 1
ATOM 2140 C C . ARG A 1 281 ? 5.251 17.385 -60.616 1.00 53.62 281 ARG A C 1
ATOM 2142 O O . ARG A 1 281 ? 4.761 18.404 -61.113 1.00 53.62 281 ARG A O 1
ATOM 2149 N N . GLY A 1 282 ? 4.569 16.571 -59.807 1.00 53.50 282 GLY A N 1
ATOM 2150 C CA . GLY A 1 282 ? 3.181 16.786 -59.381 1.00 53.50 282 GLY A CA 1
ATOM 2151 C C . GLY A 1 282 ? 3.038 17.939 -58.386 1.00 53.50 282 GLY A C 1
ATOM 2152 O O . GLY A 1 282 ? 2.233 18.851 -58.593 1.00 53.50 282 GLY A O 1
ATOM 2153 N N . GLU A 1 283 ? 3.895 17.983 -57.366 1.00 55.59 283 GLU A N 1
ATOM 2154 C CA . GLU A 1 283 ? 3.831 19.014 -56.318 1.00 55.59 283 GLU A CA 1
ATOM 2155 C C . GLU A 1 283 ? 4.147 20.427 -56.841 1.00 55.59 283 GLU A C 1
ATOM 2157 O O . GLU A 1 283 ? 3.558 21.425 -56.410 1.00 55.59 283 GLU A O 1
ATOM 2162 N N . LYS A 1 284 ? 5.024 20.536 -57.849 1.00 58.31 284 LYS A N 1
ATOM 2163 C CA . LYS A 1 284 ? 5.375 21.820 -58.480 1.00 58.31 284 LYS A CA 1
ATOM 2164 C C . LYS A 1 284 ? 4.243 22.403 -59.336 1.00 58.31 284 LYS A C 1
ATOM 2166 O O . LYS A 1 284 ? 4.201 23.622 -59.517 1.00 58.31 284 LYS A O 1
ATOM 2171 N N . LYS A 1 285 ? 3.334 21.569 -59.859 1.00 59.09 285 LYS A N 1
ATOM 2172 C CA . LYS A 1 285 ? 2.140 22.030 -60.590 1.00 59.09 285 LYS A CA 1
ATOM 2173 C C . LYS A 1 285 ? 1.075 22.560 -59.629 1.00 59.09 285 LYS A C 1
ATOM 2175 O O . LYS A 1 285 ? 0.640 23.694 -59.793 1.00 59.09 285 LYS A O 1
ATOM 2180 N N . LEU A 1 286 ? 0.785 21.830 -58.551 1.00 58.62 286 LEU A N 1
ATOM 2181 C CA . LEU A 1 286 ? -0.207 22.244 -57.548 1.00 58.62 286 LEU A CA 1
ATOM 2182 C C . LEU A 1 286 ? 0.157 23.565 -56.849 1.00 58.62 286 LEU A C 1
ATOM 2184 O O . LEU A 1 286 ? -0.714 24.394 -56.588 1.00 58.62 286 LEU A O 1
ATOM 2188 N N . LYS A 1 287 ? 1.452 23.814 -56.608 1.00 61.56 287 LYS A N 1
ATOM 2189 C CA . LYS A 1 287 ? 1.913 25.070 -55.995 1.00 61.56 287 LYS A CA 1
ATOM 2190 C C . LYS A 1 287 ? 1.764 26.286 -56.920 1.00 61.56 287 LYS A C 1
ATOM 2192 O O . LYS A 1 287 ? 1.455 27.374 -56.445 1.00 61.56 287 LYS A O 1
ATOM 2197 N N . ARG A 1 288 ? 1.932 26.112 -58.238 1.00 61.75 288 ARG A N 1
ATOM 2198 C CA . ARG A 1 288 ? 1.691 27.187 -59.219 1.00 61.75 288 ARG A CA 1
ATOM 2199 C C . ARG A 1 288 ? 0.203 27.487 -59.382 1.00 61.75 288 ARG A C 1
ATOM 2201 O O . ARG A 1 288 ? -0.161 28.657 -59.474 1.00 61.75 288 ARG A O 1
ATOM 2208 N N . ASP A 1 289 ? -0.636 26.457 -59.351 1.00 61.12 289 ASP A N 1
ATOM 2209 C CA . ASP A 1 289 ? -2.082 26.615 -59.515 1.00 61.12 289 ASP A CA 1
ATOM 2210 C C . ASP A 1 289 ? -2.722 27.330 -58.310 1.00 61.12 289 ASP A C 1
ATOM 2212 O O . ASP A 1 289 ? -3.584 28.195 -58.487 1.00 61.12 289 ASP A O 1
ATOM 2216 N N . GLU A 1 290 ? -2.248 27.069 -57.086 1.00 60.50 290 GLU A N 1
ATOM 2217 C CA . GLU A 1 290 ? -2.719 27.778 -55.887 1.00 60.50 290 GLU A CA 1
ATOM 2218 C C . GLU A 1 290 ? -2.227 29.241 -55.840 1.00 60.50 290 GLU A C 1
ATOM 2220 O O . GLU A 1 290 ? -2.994 30.138 -55.470 1.00 60.50 290 GLU A O 1
ATOM 2225 N N . ASP A 1 291 ? -1.003 29.527 -56.303 1.00 63.75 291 ASP A N 1
ATOM 2226 C CA . ASP A 1 291 ? -0.484 30.899 -56.413 1.00 63.75 291 ASP A CA 1
ATOM 2227 C C . ASP A 1 291 ? -1.229 31.723 -57.482 1.00 63.75 291 ASP A C 1
ATOM 2229 O O . ASP A 1 291 ? -1.497 32.915 -57.289 1.00 63.75 291 ASP A O 1
ATOM 2233 N N . GLU A 1 292 ? -1.626 31.109 -58.601 1.00 63.25 292 GLU A N 1
ATOM 2234 C CA . GLU A 1 292 ? -2.477 31.762 -59.600 1.00 63.25 292 GLU A CA 1
ATOM 2235 C C . GLU A 1 292 ? -3.898 32.011 -59.092 1.00 63.25 292 GLU A C 1
ATOM 2237 O O . GLU A 1 292 ? -4.484 33.063 -59.377 1.00 63.25 292 GLU A O 1
ATOM 2242 N N . ARG A 1 293 ? -4.460 31.073 -58.325 1.00 63.53 293 ARG A N 1
ATOM 2243 C CA . ARG A 1 293 ? -5.795 31.220 -57.739 1.00 63.53 293 ARG A CA 1
ATOM 2244 C C . ARG A 1 293 ? -5.830 32.357 -56.718 1.00 63.53 293 ARG A C 1
ATOM 2246 O O . ARG A 1 293 ? -6.766 33.156 -56.735 1.00 63.53 293 ARG A O 1
ATOM 2253 N N . ARG A 1 294 ? -4.778 32.505 -55.905 1.00 63.78 294 ARG A N 1
ATOM 2254 C CA . ARG A 1 294 ? -4.626 33.618 -54.951 1.00 63.78 294 ARG A CA 1
ATOM 2255 C C . ARG A 1 294 ? -4.472 34.973 -55.640 1.00 63.78 294 ARG A C 1
ATOM 2257 O O . ARG A 1 294 ? -5.104 35.937 -55.214 1.00 63.78 294 ARG A O 1
ATOM 2264 N N . LYS A 1 295 ? -3.726 35.052 -56.748 1.00 63.50 295 LYS A N 1
ATOM 2265 C CA . LYS A 1 295 ? -3.627 36.287 -57.554 1.00 63.50 295 LYS A CA 1
ATOM 2266 C C . LYS A 1 295 ? -4.968 36.677 -58.180 1.00 63.50 295 LYS A C 1
ATOM 2268 O O . LYS A 1 295 ? -5.328 37.849 -58.171 1.00 63.50 295 LYS A O 1
ATOM 2273 N N . LYS A 1 296 ? -5.746 35.701 -58.662 1.00 60.94 296 LYS A N 1
ATOM 2274 C CA . LYS A 1 296 ? -7.088 35.935 -59.224 1.00 60.94 296 LYS A CA 1
ATOM 2275 C C . LYS A 1 296 ? -8.122 36.307 -58.148 1.00 60.94 296 LYS A C 1
ATOM 2277 O O . LYS A 1 296 ? -9.085 36.998 -58.468 1.00 60.94 296 LYS A O 1
ATOM 2282 N N . ALA A 1 297 ? -7.932 35.899 -56.892 1.00 59.25 297 ALA A N 1
ATOM 2283 C CA . ALA A 1 297 ? -8.827 36.236 -55.781 1.00 59.25 297 ALA A CA 1
ATOM 2284 C C . ALA A 1 297 ? -8.655 37.676 -55.248 1.00 59.25 297 ALA A C 1
ATOM 2286 O O . ALA A 1 297 ? -9.595 38.218 -54.675 1.00 59.25 297 ALA A O 1
ATOM 2287 N N . GLY A 1 298 ? -7.490 38.303 -55.455 1.00 63.34 298 GLY A N 1
ATOM 2288 C CA . GLY A 1 298 ? -7.199 39.669 -54.991 1.00 63.34 298 GLY A CA 1
ATOM 2289 C C . GLY A 1 298 ? -7.675 40.801 -55.914 1.00 63.34 298 GLY A C 1
ATOM 2290 O O . GLY A 1 298 ? -7.621 41.964 -55.526 1.00 63.34 298 GLY A O 1
ATOM 2291 N N . GLU A 1 299 ? -8.143 40.490 -57.126 1.00 64.06 299 GLU A N 1
ATOM 2292 C CA . GLU A 1 299 ? -8.609 41.488 -58.098 1.00 64.06 299 GLU A CA 1
ATOM 2293 C C . GLU A 1 299 ? -10.146 41.539 -58.140 1.00 64.06 299 GLU A C 1
ATOM 2295 O O . GLU A 1 299 ? -10.808 40.527 -58.392 1.00 64.06 299 GLU A O 1
ATOM 2300 N N . SER A 1 300 ? -10.729 42.727 -57.927 1.00 67.25 300 SER A N 1
ATOM 2301 C CA . SER A 1 300 ? -12.182 42.923 -58.016 1.00 67.25 300 SER A CA 1
ATOM 2302 C C . SER A 1 300 ? -12.678 42.733 -59.458 1.00 67.25 300 SER A C 1
ATOM 2304 O O . SER A 1 300 ? -11.965 43.021 -60.423 1.00 67.25 300 SER A O 1
ATOM 2306 N N . ARG A 1 301 ? -13.921 42.254 -59.623 1.00 68.62 301 ARG A N 1
ATOM 2307 C CA . ARG A 1 301 ? -14.525 41.990 -60.947 1.00 68.62 301 ARG A CA 1
ATOM 2308 C C . ARG A 1 301 ? -14.424 43.192 -61.898 1.00 68.62 301 ARG A C 1
ATOM 2310 O O . ARG A 1 301 ? -14.064 43.004 -63.053 1.00 68.62 301 ARG A O 1
ATOM 2317 N N . GLY A 1 302 ? -14.625 44.411 -61.391 1.00 70.75 302 GLY A N 1
ATOM 2318 C CA . GLY A 1 302 ? -14.525 45.635 -62.194 1.00 70.75 302 GLY A CA 1
ATOM 2319 C C . GLY A 1 302 ? -13.127 45.885 -62.772 1.00 70.75 302 GLY A C 1
ATOM 2320 O O . GLY A 1 302 ? -13.007 46.300 -63.919 1.00 70.75 302 GLY A O 1
ATOM 2321 N N . VAL A 1 303 ? -12.057 45.567 -62.033 1.00 69.81 303 VAL A N 1
ATOM 2322 C CA . VAL A 1 303 ? -10.671 45.715 -62.523 1.00 69.81 303 VAL A CA 1
ATOM 2323 C C . VAL A 1 303 ? -10.347 44.656 -63.580 1.00 69.81 303 VAL A C 1
ATOM 2325 O O . VAL A 1 303 ? -9.642 44.938 -64.549 1.00 69.81 303 VAL A O 1
ATOM 2328 N N . ARG A 1 304 ? -10.907 43.449 -63.437 1.00 71.19 304 ARG A N 1
ATOM 2329 C CA . ARG A 1 304 ? -10.735 42.358 -64.406 1.00 71.19 304 ARG A CA 1
ATOM 2330 C C . ARG A 1 304 ? -11.412 42.657 -65.744 1.00 71.19 304 ARG A C 1
ATOM 2332 O O . ARG A 1 304 ? -10.828 42.367 -66.787 1.00 71.19 304 ARG A O 1
ATOM 2339 N N . ASP A 1 305 ? -12.596 43.259 -65.709 1.00 71.88 305 ASP A N 1
ATOM 2340 C CA . ASP A 1 305 ? -13.339 43.622 -66.918 1.00 71.88 305 ASP A CA 1
ATOM 2341 C C . ASP A 1 305 ? -12.737 44.862 -67.604 1.00 71.88 305 ASP A C 1
ATOM 2343 O O . ASP A 1 305 ? -12.671 44.905 -68.829 1.00 71.88 305 ASP A O 1
ATOM 2347 N N . LEU A 1 306 ? -12.166 45.807 -66.842 1.00 67.38 306 LEU A N 1
ATOM 2348 C CA . LEU A 1 306 ? -11.411 46.945 -67.392 1.00 67.38 306 LEU A CA 1
ATOM 2349 C C . LEU A 1 306 ? -10.079 46.531 -68.038 1.00 67.38 306 LEU A C 1
ATOM 2351 O O . LEU A 1 306 ? -9.672 47.120 -69.035 1.00 67.38 306 LEU A O 1
ATOM 2355 N N . LYS A 1 307 ? -9.404 45.502 -67.509 1.00 70.12 307 LYS A N 1
ATOM 2356 C CA . LYS A 1 307 ? -8.138 44.976 -68.059 1.00 70.12 307 LYS A CA 1
ATOM 2357 C C . LYS A 1 307 ? -8.314 44.255 -69.400 1.00 70.12 307 LYS A C 1
ATOM 2359 O O . LYS A 1 307 ? -7.346 44.116 -70.139 1.00 70.12 307 LYS A O 1
ATOM 2364 N N . LYS A 1 308 ? -9.530 43.790 -69.704 1.00 69.44 308 LYS A N 1
ATOM 2365 C CA . LYS A 1 308 ? -9.884 43.168 -70.990 1.00 69.44 308 LYS A CA 1
ATOM 2366 C C . LYS A 1 308 ? -10.149 44.174 -72.109 1.00 69.44 308 LYS A C 1
ATOM 2368 O O . LYS A 1 308 ? -10.279 43.755 -73.253 1.00 69.44 308 LYS A O 1
ATOM 2373 N N . VAL A 1 309 ? -10.260 45.463 -71.800 1.00 71.62 309 VAL A N 1
ATOM 2374 C CA . VAL A 1 309 ? -10.439 46.494 -72.823 1.00 71.62 309 VAL A CA 1
ATOM 2375 C C . VAL A 1 309 ? -9.072 46.823 -73.424 1.00 71.62 309 VAL A C 1
ATOM 2377 O O . VAL A 1 309 ? -8.155 47.222 -72.703 1.00 71.62 309 VAL A O 1
ATOM 2380 N N . ASP A 1 310 ? -8.926 46.657 -74.740 1.00 63.66 310 ASP A N 1
ATOM 2381 C CA . ASP A 1 310 ? -7.691 46.984 -75.455 1.00 63.66 310 ASP A CA 1
ATOM 2382 C C . ASP A 1 310 ? -7.421 48.493 -75.400 1.00 63.66 310 ASP A C 1
ATOM 2384 O O . ASP A 1 310 ? -8.061 49.306 -76.062 1.00 63.66 310 ASP A O 1
ATOM 2388 N N . THR A 1 311 ? -6.438 48.880 -74.589 1.00 67.69 311 THR A N 1
ATOM 2389 C CA . THR A 1 311 ? -5.996 50.277 -74.436 1.00 67.69 311 THR A CA 1
ATOM 2390 C C . THR A 1 311 ? -4.941 50.687 -75.471 1.00 67.69 311 THR A C 1
ATOM 2392 O O . THR A 1 311 ? -4.406 51.798 -75.411 1.00 67.69 311 THR A O 1
ATOM 2395 N N . SER A 1 312 ? -4.636 49.827 -76.450 1.00 60.44 312 SER A N 1
ATOM 2396 C CA . SER A 1 312 ? -3.682 50.113 -77.525 1.00 60.44 312 SER A CA 1
ATOM 2397 C C . SER A 1 312 ? -4.294 51.068 -78.558 1.00 60.44 312 SER A C 1
ATOM 2399 O O . SER A 1 312 ? -4.837 50.650 -79.575 1.00 60.44 312 SER A O 1
ATOM 2401 N N . GLY A 1 313 ? -4.234 52.370 -78.280 1.00 67.81 313 GLY A N 1
ATOM 2402 C CA . GLY A 1 313 ? -4.707 53.415 -79.197 1.00 67.81 313 GLY A CA 1
ATOM 2403 C C . GLY A 1 313 ? -5.144 54.709 -78.511 1.00 67.81 313 GLY A C 1
ATOM 2404 O O . GLY A 1 313 ? -5.164 55.760 -79.146 1.00 67.81 313 GLY A O 1
ATOM 2405 N N . MET A 1 314 ? -5.428 54.676 -77.204 1.00 71.00 314 MET A N 1
ATOM 2406 C CA . MET A 1 314 ? -5.693 55.886 -76.420 1.00 71.00 314 MET A CA 1
ATOM 2407 C C . MET A 1 314 ? -4.384 56.517 -75.934 1.00 71.00 314 MET A C 1
ATOM 2409 O O . MET A 1 314 ? -3.569 55.878 -75.266 1.00 71.00 314 MET A O 1
ATOM 2413 N N . LYS A 1 315 ? -4.186 57.801 -76.248 1.00 66.38 315 LYS A N 1
ATOM 2414 C CA . LYS A 1 315 ? -3.037 58.587 -75.780 1.00 66.38 315 LYS A CA 1
ATOM 2415 C C . LYS A 1 315 ? -3.117 58.734 -74.258 1.00 66.38 315 LYS A C 1
ATOM 2417 O O . LYS A 1 315 ? -4.133 59.184 -73.729 1.00 66.38 315 LYS A O 1
ATOM 2422 N N . LYS A 1 316 ? -2.063 58.331 -73.544 1.00 80.25 316 LYS A N 1
ATOM 2423 C CA . LYS A 1 316 ? -2.043 58.377 -72.077 1.00 80.25 316 LYS A CA 1
ATOM 2424 C C . LYS A 1 316 ? -2.089 59.833 -71.611 1.00 80.25 316 LYS A C 1
ATOM 2426 O O . LYS A 1 316 ? -1.380 60.679 -72.149 1.00 80.25 316 LYS A O 1
ATOM 2431 N N . LEU A 1 317 ? -2.876 60.118 -70.570 1.00 65.50 317 LEU A N 1
ATOM 2432 C CA . LEU A 1 317 ? -2.972 61.459 -69.968 1.00 65.50 317 LEU A CA 1
ATOM 2433 C C . LEU A 1 317 ? -1.601 62.019 -69.549 1.00 65.50 317 LEU A C 1
ATOM 2435 O O . LEU A 1 317 ? -1.382 63.222 -69.615 1.00 65.50 317 LEU A O 1
ATOM 2439 N N . SER A 1 318 ? -0.643 61.151 -69.210 1.00 67.38 318 SER A N 1
ATOM 2440 C CA . SER A 1 318 ? 0.742 61.523 -68.896 1.00 67.38 318 SER A CA 1
ATOM 2441 C C . SER A 1 318 ? 1.504 62.178 -70.055 1.00 67.38 318 SER A C 1
ATOM 2443 O O . SER A 1 318 ? 2.468 62.902 -69.811 1.00 67.38 318 SER A O 1
ATOM 2445 N N . ASP A 1 319 ? 1.086 61.956 -71.302 1.00 67.12 319 ASP A N 1
ATOM 2446 C CA . ASP A 1 319 ? 1.728 62.545 -72.481 1.00 67.12 319 ASP A CA 1
ATOM 2447 C C . ASP A 1 319 ? 1.194 63.949 -72.804 1.00 67.12 319 ASP A C 1
ATOM 2449 O O . ASP A 1 319 ? 1.818 64.676 -73.574 1.00 67.12 319 ASP A O 1
ATOM 2453 N N . PHE A 1 320 ? 0.083 64.371 -72.186 1.00 66.56 320 PHE A N 1
ATOM 2454 C CA . PHE A 1 320 ? -0.454 65.731 -72.324 1.00 66.56 320 PHE A CA 1
ATOM 2455 C C . PHE A 1 320 ? 0.268 66.758 -71.435 1.00 66.56 320 PHE A C 1
ATOM 2457 O O . PHE A 1 320 ? 0.256 67.943 -71.749 1.00 66.56 320 PHE A O 1
ATOM 2464 N N . PHE A 1 321 ? 0.959 66.321 -70.375 1.00 67.38 321 PHE A N 1
ATOM 2465 C CA . PHE A 1 321 ? 1.620 67.217 -69.412 1.00 67.38 321 PHE A CA 1
ATOM 2466 C C . PHE A 1 321 ? 3.137 67.387 -69.623 1.00 67.38 321 PHE A C 1
ATOM 2468 O O . PHE A 1 321 ? 3.791 68.078 -68.848 1.00 67.38 321 PHE A O 1
ATOM 2475 N N . LYS A 1 322 ? 3.729 66.799 -70.675 1.00 64.62 322 LYS A N 1
ATOM 2476 C CA . LYS A 1 322 ? 5.181 66.899 -70.963 1.00 64.62 322 LYS A CA 1
ATOM 2477 C C . LYS A 1 322 ? 5.587 68.087 -71.852 1.00 64.62 322 LYS A C 1
ATOM 2479 O O . LYS A 1 322 ? 6.737 68.174 -72.272 1.00 64.62 322 LYS A O 1
ATOM 2484 N N . GLY A 1 323 ? 4.672 69.014 -72.130 1.00 60.66 323 GLY A N 1
ATOM 2485 C CA . GLY A 1 323 ? 4.861 70.100 -73.094 1.00 60.66 323 GLY A CA 1
ATOM 2486 C C . GLY A 1 323 ? 4.936 71.510 -72.506 1.00 60.66 323 GLY A C 1
ATOM 2487 O O . GLY A 1 323 ? 4.221 72.370 -72.996 1.00 60.66 323 GLY A O 1
ATOM 2488 N N . SER A 1 324 ? 5.779 71.776 -71.501 1.00 55.94 324 SER A N 1
ATOM 2489 C CA . SER A 1 324 ? 6.227 73.150 -71.183 1.00 55.94 324 SER A CA 1
ATOM 2490 C C . SER A 1 324 ? 7.448 73.170 -70.248 1.00 55.94 324 SER A C 1
ATOM 2492 O O . SER A 1 324 ? 7.355 73.559 -69.087 1.00 55.94 324 SER A O 1
ATOM 2494 N N . ALA A 1 325 ? 8.617 72.768 -70.751 1.00 51.62 325 ALA A N 1
ATOM 2495 C CA . ALA A 1 325 ? 9.903 73.138 -70.155 1.00 51.62 325 ALA A CA 1
ATOM 2496 C C . ALA A 1 325 ? 10.623 74.085 -71.127 1.00 51.62 325 ALA A C 1
ATOM 2498 O O . ALA A 1 325 ? 11.133 73.680 -72.172 1.00 51.62 325 ALA A O 1
ATOM 2499 N N . VAL A 1 326 ? 10.568 75.378 -70.808 1.00 48.75 326 VAL A N 1
ATOM 2500 C CA . VAL A 1 326 ? 11.151 76.486 -71.570 1.00 48.75 326 VAL A CA 1
ATOM 2501 C C . VAL A 1 326 ? 12.681 76.376 -71.585 1.00 48.75 326 VAL A C 1
ATOM 2503 O O . VAL A 1 326 ? 13.320 76.269 -70.540 1.00 48.75 326 VAL A O 1
ATOM 2506 N N . LYS A 1 327 ? 13.270 76.440 -72.788 1.00 46.69 327 LYS A N 1
ATOM 2507 C CA . LYS A 1 327 ? 14.710 76.624 -73.031 1.00 46.69 327 LYS A CA 1
ATOM 2508 C C . LYS A 1 327 ? 15.186 77.934 -72.394 1.00 46.69 327 LYS A C 1
ATOM 2510 O O . LYS A 1 327 ? 14.759 79.000 -72.832 1.00 46.69 327 LYS A O 1
ATOM 2515 N N . LYS A 1 328 ? 16.139 77.875 -71.461 1.00 47.28 328 LYS A N 1
ATOM 2516 C CA . LYS A 1 328 ? 16.996 79.024 -71.132 1.00 47.28 328 LYS A CA 1
ATOM 2517 C C . LYS A 1 328 ? 18.243 78.946 -72.018 1.00 47.28 328 LYS A C 1
ATOM 2519 O O . LYS A 1 328 ? 18.918 77.920 -72.044 1.00 47.28 328 LYS A O 1
ATOM 2524 N N . LYS A 1 329 ? 18.462 79.985 -72.823 1.00 46.38 329 LYS A N 1
ATOM 2525 C CA . LYS A 1 329 ? 19.535 80.111 -73.814 1.00 46.38 329 LYS A CA 1
ATOM 2526 C C . LYS A 1 329 ? 20.508 81.172 -73.294 1.00 46.38 329 LYS A C 1
ATOM 2528 O O . LYS A 1 329 ? 20.050 82.289 -73.085 1.00 46.38 329 LYS A O 1
ATOM 2533 N N . SER A 1 330 ? 21.782 80.783 -73.197 1.00 41.97 330 SER A N 1
ATOM 2534 C CA . SER A 1 330 ? 22.986 81.588 -72.918 1.00 41.97 330 SER A CA 1
ATOM 2535 C C . SER A 1 330 ? 23.057 82.365 -71.606 1.00 41.97 330 SER A C 1
ATOM 2537 O O . SER A 1 330 ? 22.016 82.770 -71.055 1.00 41.97 330 SER A O 1
#

InterPro domains:
  IPR019024 Ribonuclease H2 subunit B, wHTH domain [PF09468] (22-226)
  IPR040456 Ribonuclease H2 subunit B [PTHR13383] (4-324)

pLDDT: mean 70.66, std 22.18, range [26.8, 95.06]

Foldseek 3Di:
DDDDDDDPDPDDDDDDDDQCLLLQQCLQDPDDPDPPDDPDPRDWAFPVSSQVVSCVVDVCSVVQCPDPVSVVSNVVSQVQQWDWDDDPNTITTHGDLLSVLVVLLVQLVVCVVVNPDPVLCVPQQLVLLDFDDDPPPPPDDDDDDDDDDDDDDDDDDDDDDDDDDDDDDDDDDDDDDDDDDDDDDDDDDDDDSPDDDVVLSSLSSSVSSSVCCCVPRHDPVSSVVSVVCCCDPSHPDDCVVNVVSSVVSVVSVVVVVVVVVVVVVVPPPPPPPPPVVVVVVVVVVVVVVVVVVVVVVPDDPVRVVVVPDPPVPDDDPVVVPPPDDDDDDD

Secondary structure (DSSP, 8-state):
-------SS----------THHHHHHHHSPPPS-TTS-------EEHHHHHHHHHTT-TTHHHHHTSHHHHHHHHHHHHHHEEEEEETTEEEEEE-HHHHHHHHHHHHHHHHHT---HHHIIIIIIHHHPPPP------------------------------------------------------------TTS-HHHHHHHHHHHHHHHHHHHTS-HHHHHHHHHHTTSTTSS---HHHHHHHHHHHHHHHHHHHHHHHHHGGGG-SS-TTTHHHHHHHHHHHHHHHHHHHHHHSS-HHHHHHHTS--TTSPPGGGTS----PPP--

Organism: NCBI:txid136370

Radius of gyration: 40.47 Å; chains: 1; bounding box: 68×130×107 Å

Sequence (330 aa):
MSEGYVLKSAELFIATPFDPLFLLLPGLCPPSSSAKSKPTRQLFLPADDIFDELGRGSSGFGLVVNDALMRQKMEARLQVVCDCVEAADEKMYRLNNGKLLKELMAKARKMVDLGLPASIEERFVRKALEMPMIGIKHEDSSMPEGGKSFEERSGSNDEPVPSETTSSVSTTVSSMCEFSLSTVATTSDEQPISAAPGNIINLLRLRTALMFISSAYVPAHLSSTLDTMLPEPGCSVDFKPLDQYLAHIGRIRAQILSSRSLSDFSRKRSMNEDDEAAETRGEKKLKRDEDERRKKAGESRGVRDLKKVDTSGMKKLSDFFKGSAVKKKS